Protein AF-0000000079705980 (afdb_homodimer)

Solvent-accessible surface area (backbone atoms only — not comparable to full-atom values): 16504 Å² total; per-residue (Å²): 93,70,65,6,55,58,36,10,70,71,24,76,47,88,86,64,57,34,10,10,30,30,26,38,75,85,68,45,79,50,19,56,12,32,24,38,58,38,62,64,39,55,78,87,79,50,47,78,38,90,63,40,96,85,68,43,65,85,50,18,24,76,62,56,53,37,50,12,60,54,37,9,64,51,59,28,72,57,47,78,52,76,52,15,35,36,25,26,45,50,56,62,42,18,72,46,37,43,52,42,43,53,52,40,40,37,33,39,33,15,55,42,67,75,56,74,68,59,75,76,43,72,45,48,41,43,12,50,52,51,37,54,53,42,62,35,46,75,43,69,52,74,76,90,59,96,72,85,88,85,63,70,82,73,106,95,70,63,6,54,58,36,10,70,71,26,78,47,87,86,64,58,35,9,9,29,29,25,39,75,87,69,45,78,50,20,55,12,32,24,38,58,37,64,64,39,56,77,87,80,50,48,79,38,90,63,38,95,86,68,44,65,85,48,18,24,76,62,55,51,38,51,12,58,56,37,9,63,50,57,28,72,58,46,77,53,74,54,15,32,36,25,26,46,49,55,62,43,18,73,46,36,43,53,42,42,52,53,39,40,38,33,38,33,16,55,42,66,77,57,72,69,55,80,76,40,73,44,46,38,42,14,51,51,50,37,54,55,42,62,36,46,76,44,69,51,75,73,91,59,95,71,86,88,84,64,71,81,72,105

Foldseek 3Di:
DVQQVVQQVPEPQPPGGKKKWKAAPVGHTFFIFIKDFDPPDDPVVAASACQDPVRDCSNHCVVTIDHGLVRRLVVGPDDQRAAMEMEMAADDWLVSLVVCLVSNHQEYEYAHDDDCPVVPDPGVVNSVVSCVVSNRHYDYDDDPDPDDDDDPVVD/DVQQVVQQVPEPQPPGGKKKWKAAPVGHTFFIFIKDFDPPDDPVVAASACQDPVRDCSNHCVVTIDHGLVRRLVVGPDDQRAAMEMEMAADDWLVSLVVCLVSNHQEYEYAHDDDCPPVPDPGVVNSVVSCVVSNRHYDYDDDPDPDDDDDPVVD

Structure (mmCIF, N/CA/C/O backbone):
data_AF-0000000079705980-model_v1
#
loop_
_entity.id
_entity.type
_entity.pdbx_description
1 polymer 'dCMP deaminase'
#
loop_
_atom_site.group_PDB
_atom_site.id
_atom_site.type_symbol
_atom_site.label_atom_id
_atom_site.label_alt_id
_atom_site.label_comp_id
_atom_site.label_asym_id
_atom_site.label_entity_id
_atom_site.label_seq_id
_atom_site.pdbx_PDB_ins_code
_atom_site.Cartn_x
_atom_site.Cartn_y
_atom_site.Cartn_z
_atom_site.occupancy
_atom_site.B_iso_or_equiv
_atom_site.auth_seq_id
_atom_site.auth_comp_id
_atom_site.auth_asym_id
_atom_site.auth_atom_id
_atom_site.pdbx_PDB_model_num
ATOM 1 N N . MET A 1 1 ? 7.117 17.75 10.508 1 92.81 1 MET A N 1
ATOM 2 C CA . MET A 1 1 ? 5.711 18.047 10.227 1 92.81 1 MET A CA 1
ATOM 3 C C . MET A 1 1 ? 5.586 19.219 9.258 1 92.81 1 MET A C 1
ATOM 5 O O . MET A 1 1 ? 4.746 19.188 8.352 1 92.81 1 MET A O 1
ATOM 9 N N . ALA A 1 2 ? 6.453 20.203 9.414 1 90.56 2 ALA A N 1
ATOM 10 C CA . ALA A 1 2 ? 6.395 21.344 8.484 1 90.56 2 ALA A CA 1
ATOM 11 C C . ALA A 1 2 ? 6.59 20.875 7.047 1 90.56 2 ALA A C 1
ATOM 13 O O . ALA A 1 2 ? 5.898 21.344 6.141 1 90.56 2 ALA A O 1
ATOM 14 N N . ILE A 1 3 ? 7.5 20.016 6.867 1 93.81 3 ILE A N 1
ATOM 15 C CA . ILE A 1 3 ? 7.766 19.484 5.535 1 93.81 3 ILE A CA 1
ATOM 16 C C . ILE A 1 3 ? 6.551 18.703 5.035 1 93.81 3 ILE A C 1
ATOM 18 O O . ILE A 1 3 ? 6.18 18.812 3.863 1 93.81 3 ILE A O 1
ATOM 22 N N . ALA A 1 4 ? 5.918 17.875 5.863 1 95.5 4 ALA A N 1
ATOM 23 C CA . ALA A 1 4 ? 4.699 17.172 5.488 1 95.5 4 ALA A CA 1
ATOM 24 C C . ALA A 1 4 ? 3.615 18.156 5.035 1 95.5 4 ALA A C 1
ATOM 26 O O . ALA A 1 4 ? 2.951 17.922 4.02 1 95.5 4 ALA A O 1
ATOM 27 N N . PHE A 1 5 ? 3.465 19.25 5.742 1 93.81 5 PHE A N 1
ATOM 28 C CA . PHE A 1 5 ? 2.477 20.25 5.375 1 93.81 5 PHE A CA 1
ATOM 29 C C . PHE A 1 5 ? 2.803 20.859 4.016 1 93.81 5 PHE A C 1
ATOM 31 O O . PHE A 1 5 ? 1.909 21.078 3.195 1 93.81 5 PHE A O 1
ATOM 38 N N . LEU A 1 6 ? 4.062 21.219 3.807 1 94.31 6 LEU A N 1
ATOM 39 C CA . LEU A 1 6 ? 4.473 21.766 2.521 1 94.31 6 LEU A CA 1
ATOM 40 C C . LEU A 1 6 ? 4.203 20.781 1.392 1 94.31 6 LEU A C 1
ATOM 42 O O . LEU A 1 6 ? 3.721 21.172 0.325 1 94.31 6 LEU A O 1
ATOM 46 N N . SER A 1 7 ? 4.5 19.5 1.607 1 95.88 7 SER A N 1
ATOM 47 C CA . SER A 1 7 ? 4.27 18.469 0.607 1 95.88 7 SER A CA 1
ATOM 48 C C . SER A 1 7 ? 2.789 18.375 0.251 1 95.88 7 SER A C 1
ATOM 50 O O . SER A 1 7 ? 2.438 18.188 -0.916 1 95.88 7 SER A O 1
ATOM 52 N N . ALA A 1 8 ? 1.912 18.484 1.225 1 96.5 8 ALA A N 1
ATOM 53 C CA . ALA A 1 8 ? 0.469 18.391 1.024 1 96.5 8 ALA A CA 1
ATOM 54 C C . ALA A 1 8 ? -0.01 19.391 -0.024 1 96.5 8 ALA A C 1
ATOM 56 O O . ALA A 1 8 ? -0.965 19.125 -0.757 1 96.5 8 ALA A O 1
ATOM 57 N N . LYS A 1 9 ? 0.665 20.484 -0.146 1 95.38 9 LYS A N 1
ATOM 58 C CA . LYS A 1 9 ? 0.248 21.562 -1.04 1 95.38 9 LYS A CA 1
ATOM 59 C C . LYS A 1 9 ? 0.437 21.156 -2.502 1 95.38 9 LYS A C 1
ATOM 61 O O . LYS A 1 9 ? -0.115 21.797 -3.398 1 95.38 9 LYS A O 1
ATOM 66 N N . ARG A 1 10 ? 1.135 20.125 -2.727 1 96 10 ARG A N 1
ATOM 67 C CA . ARG A 1 10 ? 1.375 19.688 -4.094 1 96 10 ARG A CA 1
ATOM 68 C C . ARG A 1 10 ? 0.243 18.781 -4.586 1 96 10 ARG A C 1
AT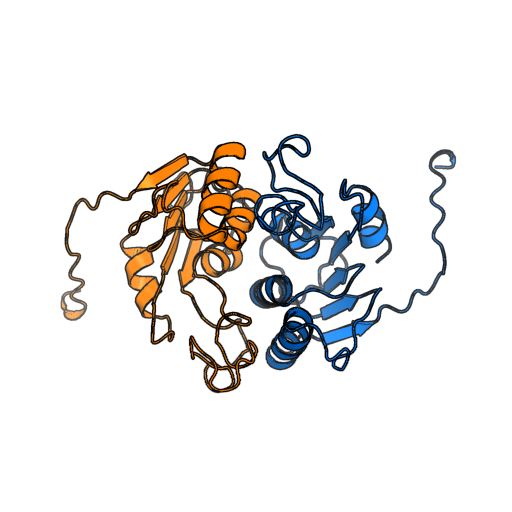OM 70 O O . ARG A 1 10 ? 0.15 18.5 -5.777 1 96 10 ARG A O 1
ATOM 77 N N . SER A 1 11 ? -0.571 18.297 -3.688 1 97.44 11 SER A N 1
ATOM 78 C CA . SE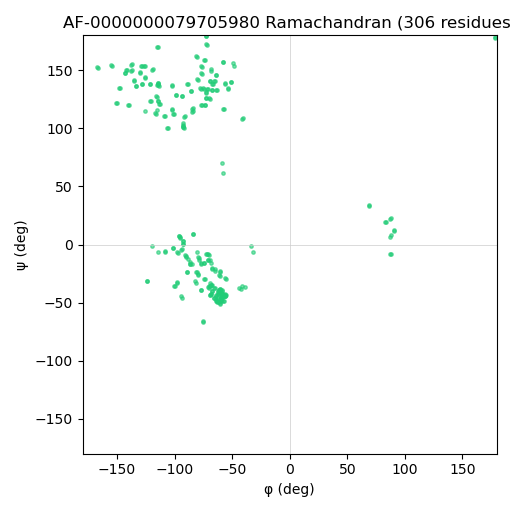R A 1 11 ? -1.674 17.438 -4.09 1 97.44 11 SER A CA 1
ATOM 79 C C . SER A 1 11 ? -2.697 18.188 -4.926 1 97.44 11 SER A C 1
ATOM 81 O O . SER A 1 11 ? -3.037 19.328 -4.617 1 97.44 11 SER A O 1
ATOM 83 N N . LYS A 1 12 ? -3.23 17.594 -5.922 1 96.62 12 LYS A N 1
ATOM 84 C CA . LYS A 1 12 ? -4.254 18.188 -6.773 1 96.62 12 LYS A CA 1
ATOM 85 C C . LYS A 1 12 ? -5.656 17.812 -6.301 1 96.62 12 LYS A C 1
ATOM 87 O O . LYS A 1 12 ? -6.652 18.234 -6.887 1 96.62 12 LYS A O 1
ATOM 92 N N . ASP A 1 13 ? -5.688 16.969 -5.293 1 96.94 13 ASP A N 1
ATOM 93 C CA . ASP A 1 13 ? -6.988 16.609 -4.734 1 96.94 13 ASP A CA 1
ATOM 94 C C . ASP A 1 13 ? -7.738 17.844 -4.254 1 96.94 13 ASP A C 1
ATOM 96 O O . ASP A 1 13 ? -7.293 18.531 -3.326 1 96.94 13 ASP A O 1
ATOM 100 N N . PRO A 1 14 ? -8.875 18.156 -4.844 1 95.81 14 PRO A N 1
ATOM 101 C CA . PRO A 1 14 ? -9.586 19.391 -4.477 1 95.81 14 PRO A CA 1
ATOM 102 C C . PRO A 1 14 ? -10.281 19.281 -3.121 1 95.81 14 PRO A C 1
ATOM 104 O O . PRO A 1 14 ? -10.711 20.297 -2.566 1 95.81 14 PRO A O 1
ATOM 107 N N . ASN A 1 15 ? -10.43 18.094 -2.639 1 93.25 15 ASN A N 1
ATOM 108 C CA . ASN A 1 15 ? -11.18 17.891 -1.406 1 93.25 15 ASN A CA 1
ATOM 109 C C . ASN A 1 15 ? -10.266 17.875 -0.185 1 93.25 15 ASN A C 1
ATOM 111 O O . ASN A 1 15 ? -10.602 18.438 0.857 1 93.25 15 ASN A O 1
ATOM 115 N N . ARG A 1 16 ? -9.195 17.141 -0.311 1 94.12 16 ARG A N 1
ATOM 116 C CA . ARG A 1 16 ? -8.289 17 0.827 1 94.12 16 ARG A CA 1
ATOM 117 C C . ARG A 1 16 ? -6.852 16.781 0.362 1 94.12 16 ARG A C 1
ATOM 119 O O . ARG A 1 16 ? -6.57 15.852 -0.388 1 94.12 16 ARG A O 1
ATOM 126 N N . GLN A 1 17 ? -6.031 17.688 0.815 1 97.19 17 GLN A N 1
ATOM 127 C CA . GLN A 1 17 ? -4.605 17.562 0.542 1 97.19 17 GLN A CA 1
ATOM 128 C C . GLN A 1 17 ? -3.854 17.047 1.768 1 97.19 17 GLN A C 1
ATOM 130 O O . GLN A 1 17 ? -3.873 17.672 2.824 1 97.19 17 GLN A O 1
ATOM 135 N N . VAL A 1 18 ? -3.279 15.891 1.63 1 97.62 18 VAL A N 1
ATOM 136 C CA . VAL A 1 18 ? -2.562 15.234 2.721 1 97.62 18 VAL A CA 1
ATOM 137 C C . VAL A 1 18 ? -1.079 15.133 2.375 1 97.62 18 VAL A C 1
ATOM 139 O O . VAL A 1 18 ? -0.721 14.844 1.231 1 97.62 18 VAL A O 1
ATOM 142 N N . GLY A 1 19 ? -0.211 15.383 3.348 1 97.88 19 GLY A N 1
ATOM 143 C CA . GLY A 1 19 ? 1.229 15.258 3.18 1 97.88 19 GLY A CA 1
ATOM 144 C C . GLY A 1 19 ? 1.875 14.359 4.215 1 97.88 19 GLY A C 1
ATOM 145 O O . GLY A 1 19 ? 1.32 14.148 5.297 1 97.88 19 GLY A O 1
ATOM 146 N N . ALA A 1 20 ? 3.016 13.773 3.818 1 98.12 20 ALA A N 1
ATOM 147 C CA . ALA A 1 20 ? 3.781 12.898 4.699 1 98.12 20 ALA A CA 1
ATOM 148 C C . ALA A 1 20 ? 5.281 13.109 4.516 1 98.12 20 ALA A C 1
ATOM 150 O O . ALA A 1 20 ? 5.73 13.484 3.43 1 98.12 20 ALA A O 1
ATOM 151 N N . CYS A 1 21 ? 6.035 12.891 5.574 1 96.69 21 CYS A N 1
ATOM 152 C CA . CYS A 1 21 ? 7.492 12.992 5.574 1 96.69 21 CYS A CA 1
ATOM 153 C C . CYS A 1 21 ? 8.109 11.875 6.406 1 96.69 21 CYS A C 1
ATOM 155 O O . CYS A 1 21 ? 7.781 11.719 7.582 1 96.69 21 CYS A O 1
ATOM 157 N N . LEU A 1 22 ? 8.898 11.086 5.797 1 95.88 22 LEU A N 1
ATOM 158 C CA . LEU A 1 22 ? 9.641 10.008 6.441 1 95.88 22 LEU A CA 1
ATOM 159 C C . LEU A 1 22 ? 11.039 10.469 6.844 1 95.88 22 LEU A C 1
ATOM 161 O O . LEU A 1 22 ? 11.773 11.023 6.023 1 95.88 22 LEU A O 1
ATOM 165 N N . VAL A 1 23 ? 11.375 10.242 8.125 1 94.19 23 VAL A N 1
ATOM 166 C CA . VAL A 1 23 ? 12.633 10.75 8.656 1 94.19 23 VAL A CA 1
ATOM 167 C C . VAL A 1 23 ? 13.406 9.609 9.328 1 94.19 23 VAL A C 1
ATOM 169 O O . VAL A 1 23 ? 12.82 8.797 10.039 1 94.19 23 VAL A O 1
ATOM 172 N N . SER A 1 24 ? 14.688 9.578 9.102 1 91.81 24 SER A N 1
ATOM 173 C CA . SER A 1 24 ? 15.523 8.562 9.734 1 91.81 24 SER A CA 1
ATOM 174 C C . SER A 1 24 ? 15.703 8.844 11.219 1 91.81 24 SER A C 1
ATOM 176 O O . SER A 1 24 ? 15.32 9.914 11.711 1 91.81 24 SER A O 1
ATOM 178 N N . GLN A 1 25 ? 16.328 7.844 11.844 1 88.19 25 GLN A N 1
ATOM 179 C CA . GLN A 1 25 ? 16.594 7.984 13.273 1 88.19 25 GLN A CA 1
ATOM 180 C C . GLN A 1 25 ? 17.5 9.18 13.547 1 88.19 25 GLN A C 1
ATOM 182 O O . GLN A 1 25 ? 17.406 9.812 14.602 1 88.19 25 GLN A O 1
ATOM 187 N N . ASN A 1 26 ? 18.297 9.531 12.57 1 87.06 26 ASN A N 1
ATOM 188 C CA . ASN A 1 26 ? 19.25 10.625 12.742 1 87.06 26 ASN A CA 1
ATOM 189 C C . ASN A 1 26 ? 18.703 11.938 12.219 1 87.06 26 ASN A C 1
ATOM 191 O O . ASN A 1 26 ? 19.438 12.914 12.055 1 87.06 26 ASN A O 1
ATOM 195 N N . GLY A 1 27 ? 17.484 11.93 11.82 1 88.12 27 GLY A N 1
ATOM 196 C CA . GLY A 1 27 ? 16.828 13.18 11.453 1 88.12 27 GLY A CA 1
ATOM 197 C C . GLY A 1 27 ? 16.984 13.523 9.984 1 88.12 27 GLY A C 1
ATOM 198 O O . GLY A 1 27 ? 16.781 14.672 9.586 1 88.12 27 GLY A O 1
ATOM 199 N N . ILE A 1 28 ? 17.438 12.586 9.219 1 89.75 28 ILE A N 1
ATOM 200 C CA . ILE A 1 28 ? 17.578 12.797 7.785 1 89.75 28 ILE A CA 1
ATOM 201 C C . ILE A 1 28 ? 16.25 12.492 7.086 1 89.75 28 ILE A C 1
ATOM 203 O O . ILE A 1 28 ? 15.625 11.469 7.348 1 89.75 28 ILE A O 1
ATOM 207 N N . ILE A 1 29 ? 15.859 13.422 6.211 1 92.44 29 ILE A N 1
ATOM 208 C CA . ILE A 1 29 ? 14.648 13.18 5.43 1 92.44 29 ILE A CA 1
ATOM 209 C C . ILE A 1 29 ? 14.906 12.07 4.418 1 92.44 29 ILE A C 1
ATOM 211 O O . ILE A 1 29 ? 15.82 12.164 3.598 1 92.44 29 ILE A O 1
ATOM 215 N N . LEU A 1 30 ? 14.094 11.062 4.434 1 91.81 30 LEU A N 1
ATOM 216 C CA . LEU A 1 30 ? 14.258 9.914 3.547 1 91.81 30 LEU A CA 1
ATOM 217 C C . LEU A 1 30 ? 13.312 10.008 2.357 1 91.81 30 LEU A C 1
ATOM 219 O O . LEU A 1 30 ? 13.641 9.57 1.254 1 91.81 30 LEU A O 1
ATOM 223 N N . GLY A 1 31 ? 12.141 10.523 2.615 1 93.75 31 GLY A N 1
ATOM 224 C CA . GLY A 1 31 ? 11.117 10.625 1.584 1 93.75 31 GLY A CA 1
ATOM 225 C C . GLY A 1 31 ? 9.961 11.523 1.976 1 93.75 31 GLY A C 1
ATOM 226 O O . GLY A 1 31 ? 9.672 11.688 3.162 1 93.75 31 GLY A O 1
ATOM 227 N N . ILE A 1 32 ? 9.359 12.094 0.961 1 96.19 32 ILE A N 1
ATOM 228 C CA . ILE A 1 32 ? 8.172 12.922 1.146 1 96.19 32 ILE A CA 1
ATOM 229 C C . ILE A 1 32 ? 7.066 12.453 0.21 1 96.19 32 ILE A C 1
ATOM 231 O O . ILE A 1 32 ? 7.336 11.844 -0.827 1 96.19 32 ILE A O 1
ATOM 235 N N . GLY A 1 33 ? 5.855 12.711 0.638 1 97.62 33 GLY A N 1
ATOM 236 C CA . GLY A 1 33 ? 4.734 12.297 -0.192 1 97.62 33 GLY A CA 1
ATOM 237 C C . GLY A 1 33 ? 3.482 13.125 0.037 1 97.62 33 GLY A C 1
ATOM 238 O O . GLY A 1 33 ? 3.338 13.766 1.08 1 97.62 33 GLY A O 1
ATOM 239 N N . TYR A 1 34 ? 2.717 13.164 -0.963 1 98.44 34 TYR A N 1
ATOM 240 C CA . TYR A 1 34 ? 1.373 13.727 -0.929 1 98.44 34 TYR A CA 1
ATOM 241 C C . TYR A 1 34 ? 0.39 12.836 -1.685 1 98.44 34 TYR A C 1
ATOM 243 O O . TYR A 1 34 ? 0.795 12.008 -2.498 1 98.44 34 TYR A O 1
ATOM 251 N N . ASN A 1 35 ? -0.889 12.922 -1.322 1 98.56 35 ASN A N 1
ATOM 252 C CA . ASN A 1 35 ? -1.872 12.094 -2.012 1 98.56 35 ASN A CA 1
ATOM 253 C C . ASN A 1 35 ? -2.076 12.547 -3.453 1 98.56 35 ASN A C 1
ATOM 255 O O . ASN A 1 35 ? -2.068 13.75 -3.736 1 98.56 35 ASN A O 1
ATOM 259 N N . GLY A 1 36 ? -2.229 11.664 -4.355 1 98.19 36 GLY A N 1
ATOM 260 C CA . GLY A 1 36 ? -2.424 11.883 -5.781 1 98.19 36 GLY A CA 1
ATOM 261 C C . GLY A 1 36 ? -2.523 10.586 -6.57 1 98.19 36 GLY A C 1
ATOM 262 O O . GLY A 1 36 ? -2.502 9.5 -5.992 1 98.19 36 GLY A O 1
ATOM 263 N N . PHE A 1 37 ? -2.746 10.727 -7.812 1 98.5 37 PHE A N 1
ATOM 264 C CA . PHE A 1 37 ? -2.799 9.531 -8.648 1 98.5 37 PHE A CA 1
ATOM 265 C C . PHE A 1 37 ? -1.399 8.992 -8.914 1 98.5 37 PHE A C 1
ATOM 267 O O . PHE A 1 37 ? -0.421 9.742 -8.867 1 98.5 37 PHE A O 1
ATOM 274 N N . PRO A 1 38 ? -1.307 7.648 -9.164 1 97.75 38 PRO A N 1
ATOM 275 C CA . PRO A 1 38 ? 0.009 7.043 -9.375 1 97.75 38 PRO A CA 1
ATOM 276 C C . PRO A 1 38 ? 0.772 7.68 -10.539 1 97.75 38 PRO A C 1
ATOM 278 O O . PRO A 1 38 ? 0.164 8.281 -11.422 1 97.75 38 PRO A O 1
ATOM 281 N N . ARG A 1 39 ? 2.086 7.52 -10.477 1 95.5 39 ARG A N 1
ATOM 282 C CA . ARG A 1 39 ? 2.939 8.031 -11.547 1 95.5 39 ARG A CA 1
ATOM 283 C C . ARG A 1 39 ? 2.484 7.508 -12.906 1 95.5 39 ARG A C 1
ATOM 285 O O . ARG A 1 39 ? 2.148 6.328 -13.039 1 95.5 39 ARG A O 1
ATOM 292 N N . GLY A 1 40 ? 2.404 8.422 -13.906 1 96.25 40 GLY A N 1
ATOM 293 C CA . GLY A 1 40 ? 2.016 8.016 -15.242 1 96.25 40 GLY A CA 1
ATOM 294 C C . GLY A 1 40 ? 0.514 8.023 -15.461 1 96.25 40 GLY A C 1
ATOM 295 O O . GLY A 1 40 ? 0.042 7.848 -16.578 1 96.25 40 GLY A O 1
ATOM 296 N N . CYS A 1 41 ? -0.241 8.219 -14.391 1 97.62 41 CYS A N 1
ATOM 297 C CA . CYS A 1 41 ? -1.691 8.352 -14.477 1 97.62 41 CYS A CA 1
ATOM 298 C C . CYS A 1 41 ? -2.117 9.812 -14.414 1 97.62 41 CYS A C 1
ATOM 300 O O . CYS A 1 41 ? -2.051 10.43 -13.352 1 97.62 41 CYS A O 1
ATOM 302 N N . SER A 1 42 ? -2.588 10.227 -15.461 1 95.81 42 SER A N 1
ATOM 303 C CA . SER A 1 42 ? -2.855 11.656 -15.609 1 95.81 42 SER A CA 1
ATOM 304 C C . SER A 1 42 ? -3.98 12.109 -14.68 1 95.81 42 SER A C 1
ATOM 306 O O . SER A 1 42 ? -5.031 11.469 -14.617 1 95.81 42 SER A O 1
ATOM 308 N N . ASP A 1 43 ? -3.787 13.227 -14.094 1 94.5 43 ASP A N 1
ATOM 309 C CA . ASP A 1 43 ? -4.766 13.82 -13.195 1 94.5 43 ASP A CA 1
ATOM 310 C C . ASP A 1 43 ? -6.047 14.195 -13.938 1 94.5 43 ASP A C 1
ATOM 312 O O . ASP A 1 43 ? -7.113 14.297 -13.328 1 94.5 43 ASP A O 1
ATOM 316 N N . ASP A 1 44 ? -5.93 14.352 -15.25 1 94.94 44 ASP A N 1
ATOM 317 C CA . ASP A 1 44 ? -7.07 14.805 -16.031 1 94.94 44 ASP A CA 1
ATOM 318 C C . ASP A 1 44 ? -7.883 13.625 -16.547 1 94.94 44 ASP A C 1
ATOM 320 O O . ASP A 1 44 ? -9 13.797 -17.047 1 94.94 44 ASP A O 1
ATOM 324 N N . GLN A 1 45 ? -7.391 12.453 -16.406 1 96.56 45 GLN A N 1
ATOM 325 C CA . GLN A 1 45 ? -8.039 11.289 -17.016 1 96.56 45 GLN A CA 1
ATOM 326 C C . GLN A 1 45 ? -8.695 10.414 -15.945 1 96.56 45 GLN A C 1
ATOM 328 O O . GLN A 1 45 ? -9.352 9.422 -16.266 1 96.56 45 GLN A O 1
ATOM 333 N N . LEU A 1 46 ? -8.5 10.719 -14.711 1 97.44 46 LEU A N 1
ATOM 334 C CA . LEU A 1 46 ? -9.117 10 -13.602 1 97.44 46 LEU A CA 1
ATOM 335 C C . LEU A 1 46 ? -10 10.938 -12.781 1 97.44 46 LEU A C 1
ATOM 337 O O . LEU A 1 46 ? -9.75 12.141 -12.711 1 97.44 46 LEU A O 1
ATOM 341 N N . PRO A 1 47 ? -10.992 10.422 -12.18 1 96.94 47 PRO A N 1
ATOM 342 C CA . PRO A 1 47 ? -11.953 11.266 -11.461 1 96.94 47 PRO A CA 1
ATOM 343 C C . PRO A 1 47 ? -11.453 11.672 -10.078 1 96.94 47 PRO A C 1
ATOM 345 O O . PRO A 1 47 ? -10.906 10.836 -9.344 1 96.94 47 PRO A O 1
ATOM 348 N N . TRP A 1 48 ? -11.688 12.852 -9.617 1 96.5 48 TRP A N 1
ATOM 349 C CA . TRP A 1 48 ? -11.383 13.352 -8.273 1 96.5 48 TRP A CA 1
ATOM 350 C C . TRP A 1 48 ? -12.633 13.367 -7.406 1 96.5 48 TRP A C 1
ATOM 352 O O . TRP A 1 48 ? -12.562 13.664 -6.211 1 96.5 48 TRP A O 1
ATOM 362 N N . ALA A 1 49 ? -13.789 13 -8.008 1 95.69 49 ALA A N 1
ATOM 363 C CA . ALA A 1 49 ? -15.07 13.086 -7.312 1 95.69 49 ALA A CA 1
ATOM 364 C C . ALA A 1 49 ? -15.102 12.148 -6.109 1 95.69 49 ALA A C 1
ATOM 366 O O . ALA A 1 49 ? -14.602 11.023 -6.176 1 95.69 49 ALA A O 1
ATOM 367 N N . LYS A 1 50 ? -15.766 12.492 -5.02 1 94.75 50 LYS A N 1
ATOM 368 C CA . LYS A 1 50 ? -15.953 11.664 -3.834 1 94.75 50 LYS A CA 1
ATOM 369 C C . LYS A 1 50 ? -17.203 10.812 -3.953 1 94.75 50 LYS A C 1
ATOM 371 O O . LYS A 1 50 ? -17.359 9.812 -3.244 1 94.75 50 LYS A O 1
ATOM 376 N N . MET A 1 51 ? -18.078 11.289 -4.773 1 94.75 51 MET A N 1
ATOM 377 C CA . MET A 1 51 ? -19.359 10.594 -4.961 1 94.75 51 MET A CA 1
ATOM 378 C C . MET A 1 51 ? -19.656 10.391 -6.441 1 94.75 51 MET A C 1
ATOM 380 O O . MET A 1 51 ? -19.281 11.227 -7.273 1 94.75 51 MET A O 1
ATOM 384 N N . SER A 1 52 ? -20.312 9.32 -6.715 1 94.62 52 SER A N 1
ATOM 385 C CA . SER A 1 52 ? -20.75 9.008 -8.078 1 94.62 52 SER A CA 1
ATOM 386 C C . SER A 1 52 ? -22.234 9.297 -8.266 1 94.62 52 SER A C 1
ATOM 388 O O . SER A 1 52 ? -23.047 8.945 -7.422 1 94.62 52 SER A O 1
ATOM 390 N N . LYS A 1 53 ? -22.531 9.891 -9.414 1 93.44 53 LYS A N 1
ATOM 391 C CA . LYS A 1 53 ? -23.938 10.156 -9.727 1 93.44 53 LYS A CA 1
ATOM 392 C C . LYS A 1 53 ? -24.703 8.859 -9.992 1 93.44 53 LYS A C 1
ATOM 394 O O . LYS A 1 53 ? -25.859 8.734 -9.617 1 93.44 53 LYS A O 1
ATOM 399 N N . SER A 1 54 ? -24.062 7.855 -10.555 1 94.38 54 SER A N 1
ATOM 400 C CA . SER A 1 54 ? -24.688 6.59 -10.922 1 94.38 54 SER A CA 1
ATOM 401 C C . SER A 1 54 ? -24.453 5.527 -9.852 1 94.38 54 SER A C 1
ATOM 403 O O . SER A 1 54 ? -24.969 4.414 -9.961 1 94.38 54 SER A O 1
ATOM 405 N N . GLY A 1 55 ? -23.656 5.844 -8.883 1 93.38 55 GLY A N 1
ATOM 406 C CA . GLY A 1 55 ? -23.359 4.879 -7.84 1 93.38 55 GLY A CA 1
ATOM 407 C C . GLY A 1 55 ? -22.188 3.975 -8.188 1 93.38 55 GLY A C 1
ATOM 408 O O . GLY A 1 55 ? -21.906 3.018 -7.461 1 93.38 55 GLY A O 1
ATOM 409 N N . ASP A 1 56 ? -21.516 4.258 -9.289 1 93.94 56 ASP A N 1
ATOM 410 C CA . ASP A 1 56 ? -20.359 3.477 -9.719 1 93.94 56 ASP A CA 1
ATOM 411 C C . ASP A 1 56 ? -19.094 3.957 -9.031 1 93.94 56 ASP A C 1
ATOM 413 O O . ASP A 1 56 ? -18.625 5.07 -9.281 1 93.94 56 ASP A O 1
ATOM 417 N N . PRO A 1 57 ? -18.516 3.076 -8.258 1 94.75 57 PRO A N 1
ATOM 418 C CA . PRO A 1 57 ? -17.297 3.494 -7.543 1 94.75 57 PRO A CA 1
ATOM 419 C C . PRO A 1 57 ? -16.172 3.9 -8.484 1 94.75 57 PRO A C 1
ATOM 421 O O . PRO A 1 57 ? -15.297 4.68 -8.109 1 94.75 57 PRO A O 1
ATOM 424 N N . LEU A 1 58 ? -16.234 3.416 -9.703 1 95.44 58 LEU A N 1
ATOM 425 C CA . LEU A 1 58 ? -15.172 3.715 -10.664 1 95.44 58 LEU A CA 1
ATOM 426 C C . LEU A 1 58 ? -15.227 5.176 -11.094 1 95.44 58 LEU A C 1
ATOM 428 O O . LEU A 1 58 ? -14.281 5.684 -11.711 1 95.44 58 LEU A O 1
ATOM 432 N N . GLU A 1 59 ? -16.297 5.836 -10.672 1 96.56 59 GLU A N 1
ATOM 433 C CA . GLU A 1 59 ? -16.469 7.25 -11.008 1 96.56 59 GLU A CA 1
ATOM 434 C C . GLU A 1 59 ? -15.977 8.141 -9.867 1 96.56 59 GLU A C 1
ATOM 436 O O . GLU A 1 59 ? -16.156 9.359 -9.914 1 96.56 59 GLU A O 1
ATOM 441 N N . THR A 1 60 ? -15.375 7.598 -8.891 1 97.5 60 THR A N 1
ATOM 442 C CA . THR A 1 60 ? -14.828 8.336 -7.758 1 97.5 60 THR A CA 1
ATOM 443 C C . THR A 1 60 ? -13.305 8.211 -7.715 1 97.5 60 THR A C 1
ATOM 445 O O . THR A 1 60 ? -12.727 7.387 -8.43 1 97.5 60 THR A O 1
ATOM 448 N N . LYS A 1 61 ? -12.625 8.969 -6.879 1 97.62 61 LYS A N 1
ATOM 449 C CA . LYS A 1 61 ? -11.164 8.969 -6.789 1 97.62 61 LYS A CA 1
ATOM 450 C C . LYS A 1 61 ? -10.664 7.738 -6.035 1 97.62 61 LYS A C 1
ATOM 452 O O . LYS A 1 61 ? -9.5 7.363 -6.16 1 97.62 61 LYS A O 1
ATOM 457 N N . TYR A 1 62 ? -11.469 7.008 -5.281 1 96.75 62 TYR A N 1
ATOM 458 C CA . TYR A 1 62 ? -11.062 6.09 -4.223 1 96.75 62 TYR A CA 1
ATOM 459 C C . TYR A 1 62 ? -10.375 4.859 -4.801 1 96.75 62 TYR A C 1
ATOM 461 O O . TYR A 1 62 ? -9.367 4.395 -4.262 1 96.75 62 TYR A O 1
ATOM 469 N N . PRO A 1 63 ? -10.82 4.402 -5.949 1 97.44 63 PRO A N 1
ATOM 470 C CA . PRO A 1 63 ? -10.109 3.24 -6.484 1 97.44 63 PRO A CA 1
ATOM 471 C C . PRO A 1 63 ? -8.719 3.592 -7.008 1 97.44 63 PRO A C 1
ATOM 473 O O . PRO A 1 63 ? -7.906 2.697 -7.262 1 97.44 63 PRO A O 1
ATOM 476 N N . TYR A 1 64 ? -8.383 4.898 -7.078 1 98.38 64 TYR A N 1
ATOM 477 C CA . TYR A 1 64 ? -7.234 5.262 -7.898 1 98.38 64 TYR A CA 1
ATOM 478 C C . TYR A 1 64 ? -6.199 6.023 -7.078 1 98.38 64 TYR A C 1
ATOM 480 O O . TYR A 1 64 ? -5 5.941 -7.352 1 98.38 64 TYR A O 1
ATOM 488 N N . VAL A 1 65 ? -6.605 6.77 -6.105 1 98.5 65 VAL A N 1
ATOM 489 C CA . VAL A 1 65 ? -5.73 7.727 -5.438 1 98.5 65 VAL A CA 1
ATOM 490 C C . VAL A 1 65 ? -4.766 6.988 -4.516 1 98.5 65 VAL A C 1
ATOM 492 O O . VAL A 1 65 ? -5.156 6.047 -3.822 1 98.5 65 VAL A O 1
ATOM 495 N N . CYS A 1 66 ? -3.531 7.355 -4.578 1 98.44 66 CYS A N 1
ATOM 496 C CA . CYS A 1 66 ? -2.531 6.941 -3.604 1 98.44 66 CYS A CA 1
ATOM 497 C C . CYS A 1 66 ? -2.473 7.914 -2.432 1 98.44 66 CYS A C 1
ATOM 499 O O . CYS A 1 66 ? -2.5 9.133 -2.627 1 98.44 66 CYS A O 1
ATOM 501 N N . HIS A 1 67 ? -2.363 7.387 -1.244 1 98.5 67 HIS A N 1
ATOM 502 C CA . HIS A 1 67 ? -2.238 8.25 -0.072 1 98.5 67 HIS A CA 1
ATOM 503 C C . HIS A 1 67 ? -0.803 8.734 0.105 1 98.5 67 HIS A C 1
ATOM 505 O O . HIS A 1 67 ? 0.123 8.172 -0.487 1 98.5 67 HIS A O 1
ATOM 511 N N . ALA A 1 68 ? -0.661 9.781 0.892 1 98.62 68 ALA A N 1
ATOM 512 C CA . ALA A 1 68 ? 0.619 10.461 1.08 1 98.62 68 ALA A CA 1
ATOM 513 C C . ALA A 1 68 ? 1.653 9.523 1.69 1 98.62 68 ALA A C 1
ATOM 515 O O . ALA A 1 68 ? 2.834 9.578 1.341 1 98.62 68 ALA A O 1
ATOM 516 N N . GLU A 1 69 ? 1.196 8.664 2.666 1 97.62 69 GLU A N 1
ATOM 517 C CA . GLU A 1 69 ? 2.09 7.738 3.355 1 97.62 69 GLU A CA 1
ATOM 518 C C . GLU A 1 69 ? 2.752 6.777 2.375 1 97.62 69 GLU A C 1
ATOM 520 O O . GLU A 1 69 ? 3.961 6.547 2.443 1 97.62 69 GLU A O 1
ATOM 525 N N . VAL A 1 70 ? 1.905 6.234 1.457 1 97.25 70 VAL A N 1
ATOM 526 C CA . VAL A 1 70 ? 2.408 5.301 0.454 1 97.25 70 VAL A CA 1
ATOM 527 C C . VAL A 1 70 ? 3.477 5.984 -0.398 1 97.25 70 VAL A C 1
ATOM 529 O O . VAL A 1 70 ? 4.574 5.449 -0.576 1 97.25 70 VAL A O 1
ATOM 532 N N . ASN A 1 71 ? 3.223 7.184 -0.843 1 96.88 71 ASN A N 1
ATOM 533 C CA . ASN A 1 71 ? 4.148 7.914 -1.703 1 96.88 71 ASN A CA 1
ATOM 534 C C . ASN A 1 71 ? 5.43 8.289 -0.959 1 96.88 71 ASN A C 1
ATOM 536 O O . ASN A 1 71 ? 6.52 8.25 -1.532 1 96.88 71 ASN A O 1
ATOM 540 N N . ALA A 1 72 ? 5.336 8.695 0.305 1 96.12 72 ALA A N 1
ATOM 541 C CA . ALA A 1 72 ? 6.527 9.039 1.082 1 96.12 72 ALA A CA 1
ATOM 542 C C . ALA A 1 72 ? 7.441 7.828 1.247 1 96.12 72 ALA A C 1
ATOM 544 O O . ALA A 1 72 ? 8.664 7.941 1.124 1 96.12 72 ALA A O 1
ATOM 545 N N . ILE A 1 73 ? 6.84 6.656 1.484 1 93.75 73 ILE A N 1
ATOM 546 C CA . ILE A 1 73 ? 7.59 5.441 1.784 1 93.75 73 ILE A CA 1
ATOM 547 C C . ILE A 1 73 ? 8.188 4.875 0.5 1 93.75 73 ILE A C 1
ATOM 549 O O . ILE A 1 73 ? 9.344 4.449 0.482 1 93.75 73 ILE A O 1
ATOM 553 N N . LEU A 1 74 ? 7.453 4.926 -0.604 1 91.56 74 LEU A N 1
ATOM 554 C CA . LEU A 1 74 ? 7.902 4.285 -1.834 1 91.56 74 LEU A CA 1
ATOM 555 C C . LEU A 1 74 ? 8.797 5.227 -2.641 1 91.56 74 LEU A C 1
ATOM 557 O O . LEU A 1 74 ? 9.516 4.785 -3.537 1 91.56 74 LEU A O 1
ATOM 561 N N . ASN A 1 75 ? 8.773 6.535 -2.35 1 85.38 75 ASN A N 1
ATOM 562 C CA . ASN A 1 75 ? 9.664 7.48 -3.012 1 85.38 75 ASN A CA 1
ATOM 563 C C . ASN A 1 75 ? 11.031 7.531 -2.342 1 85.38 75 ASN A C 1
ATOM 565 O O . ASN A 1 75 ? 11.875 8.352 -2.697 1 85.38 75 ASN A O 1
ATOM 569 N N . THR A 1 76 ? 11.273 6.656 -1.453 1 82.62 76 THR A N 1
AT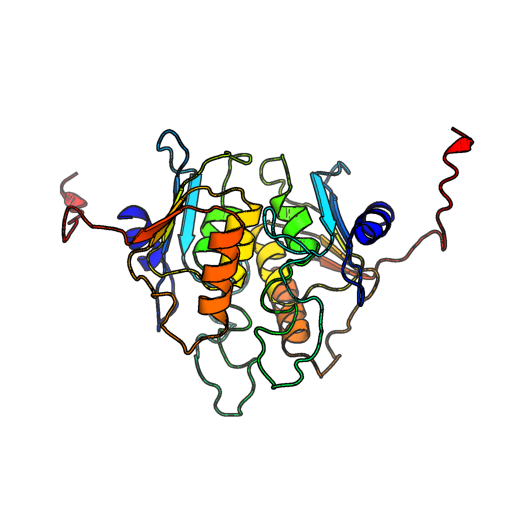OM 570 C CA . THR A 1 76 ? 12.531 6.688 -0.71 1 82.62 76 THR A CA 1
ATOM 571 C C . THR A 1 76 ? 13.672 6.133 -1.559 1 82.62 76 THR A C 1
ATOM 573 O O . THR A 1 76 ? 13.484 5.184 -2.32 1 82.62 76 THR A O 1
ATOM 576 N N . ASN A 1 77 ? 14.781 6.867 -1.526 1 65.69 77 ASN A N 1
ATOM 577 C CA . ASN A 1 77 ? 15.969 6.457 -2.258 1 65.69 77 ASN A CA 1
ATOM 578 C C . ASN A 1 77 ? 16.906 5.629 -1.384 1 65.69 77 ASN A C 1
ATOM 580 O O . ASN A 1 77 ? 18.031 5.316 -1.791 1 65.69 77 ASN A O 1
ATOM 584 N N . HIS A 1 78 ? 16.516 5.434 -0.218 1 62.09 78 HIS A N 1
ATOM 585 C CA . HIS A 1 78 ? 17.438 4.746 0.69 1 62.09 78 HIS A CA 1
ATOM 586 C C . HIS A 1 78 ? 16.875 3.387 1.104 1 62.09 78 HIS A C 1
ATOM 588 O O . HIS A 1 78 ? 15.656 3.197 1.145 1 62.09 78 HIS A O 1
ATOM 594 N N . ALA A 1 79 ? 17.828 2.469 1.09 1 57.91 79 ALA A N 1
ATOM 595 C CA . ALA A 1 79 ? 17.453 1.187 1.676 1 57.91 79 ALA A CA 1
ATOM 596 C C . ALA A 1 79 ? 16.812 1.378 3.049 1 57.91 79 ALA A C 1
ATOM 598 O O . ALA A 1 79 ? 17.016 2.404 3.699 1 57.91 79 ALA A O 1
ATOM 599 N N . SER A 1 80 ? 15.992 0.371 3.447 1 57.97 80 SER A N 1
ATOM 600 C CA . SER A 1 80 ? 15.211 0.324 4.68 1 57.97 80 SER A CA 1
ATOM 601 C C . SER A 1 80 ? 16.016 0.847 5.863 1 57.97 80 SER A C 1
ATOM 603 O O . SER A 1 80 ? 17.188 0.514 6.016 1 57.97 80 SER A O 1
ATOM 605 N N . ALA A 1 81 ? 15.664 2.045 6.344 1 60.19 81 ALA A N 1
ATOM 606 C CA . ALA A 1 81 ? 16.25 2.459 7.613 1 60.19 81 ALA A CA 1
ATOM 607 C C . ALA A 1 81 ? 15.344 2.076 8.781 1 60.19 81 ALA A C 1
ATOM 609 O O . ALA A 1 81 ? 14.195 2.514 8.859 1 60.19 81 ALA A O 1
ATOM 610 N N . ALA A 1 82 ? 15.75 1 9.406 1 66.62 82 ALA A N 1
ATOM 611 C CA . ALA A 1 82 ? 15.031 0.641 10.625 1 66.62 82 ALA A CA 1
ATOM 612 C C . ALA A 1 82 ? 14.93 1.83 11.578 1 66.62 82 ALA A C 1
ATOM 614 O O . ALA A 1 82 ? 15.836 2.666 11.633 1 66.62 82 ALA A O 1
ATOM 615 N N . GLY A 1 83 ? 13.781 1.955 12.188 1 81.69 83 GLY A N 1
ATOM 616 C CA . GLY A 1 83 ? 13.602 2.928 13.25 1 81.69 83 GLY A CA 1
ATOM 617 C C . GLY A 1 83 ? 13.195 4.301 12.742 1 81.69 83 GLY A C 1
ATOM 618 O O . GLY A 1 83 ? 13.445 5.312 13.398 1 81.69 83 GLY A O 1
ATOM 619 N N . GLN A 1 84 ? 12.664 4.348 11.602 1 92.06 84 GLN A N 1
ATOM 620 C CA . GLN A 1 84 ? 12.266 5.609 10.992 1 92.06 84 GLN A CA 1
ATOM 621 C C . GLN A 1 84 ? 11.008 6.164 11.656 1 92.06 84 GLN A C 1
ATOM 623 O O . GLN A 1 84 ? 10.281 5.434 12.336 1 92.06 84 GLN A O 1
ATOM 628 N N . ARG A 1 85 ? 10.875 7.473 11.461 1 95.88 85 ARG A N 1
ATOM 629 C CA . ARG A 1 85 ? 9.68 8.172 11.922 1 95.88 85 ARG A CA 1
ATOM 630 C C . ARG A 1 85 ? 8.891 8.734 10.742 1 95.88 85 ARG A C 1
ATOM 632 O O . ARG A 1 85 ? 9.469 9.281 9.805 1 95.88 85 ARG A O 1
ATOM 639 N N . LEU A 1 86 ? 7.586 8.555 10.859 1 97.31 86 LEU A N 1
ATOM 640 C CA . LEU A 1 86 ? 6.711 9.094 9.82 1 97.31 86 LEU A CA 1
ATOM 641 C C . LEU A 1 86 ? 5.852 10.227 10.367 1 97.31 86 LEU A C 1
ATOM 643 O O . LEU A 1 86 ? 5.148 10.055 11.359 1 97.31 86 LEU A O 1
ATOM 647 N N . TYR A 1 87 ? 6.004 11.383 9.75 1 97.06 87 TYR A N 1
ATOM 648 C CA . TYR A 1 87 ? 5.129 12.516 10.023 1 97.06 87 TYR A CA 1
ATOM 649 C C . TYR A 1 87 ? 4.039 12.633 8.961 1 97.06 87 TYR A C 1
ATOM 651 O O . TYR A 1 87 ? 4.328 12.609 7.762 1 97.06 87 TYR A O 1
ATOM 659 N N . VAL A 1 88 ? 2.785 12.734 9.352 1 97.81 88 VAL A N 1
ATOM 660 C CA . VAL A 1 88 ? 1.688 12.82 8.398 1 97.81 88 VAL A CA 1
ATOM 661 C C . VAL A 1 88 ? 0.687 13.875 8.859 1 97.81 88 VAL A C 1
ATOM 663 O O . VAL A 1 88 ? 0.488 14.07 10.055 1 97.81 88 VAL A O 1
ATOM 666 N N . THR A 1 89 ? 0.045 14.5 7.918 1 96.75 89 THR A N 1
ATOM 667 C CA . THR A 1 89 ? -0.879 15.57 8.273 1 96.75 89 THR A CA 1
ATOM 668 C C . THR A 1 89 ? -2.223 15 8.719 1 96.75 89 THR A C 1
ATOM 670 O O . THR A 1 89 ? -2.986 15.664 9.422 1 96.75 89 THR A O 1
ATOM 673 N N . MET A 1 90 ? -2.582 13.797 8.32 1 95.19 90 MET A N 1
ATOM 674 C CA . MET A 1 90 ? -3.814 13.125 8.711 1 95.19 90 MET A CA 1
ATOM 675 C C . MET A 1 90 ? -3.545 11.664 9.078 1 95.19 90 MET A C 1
ATOM 677 O O . MET A 1 90 ? -2.773 10.984 8.398 1 95.19 90 MET A O 1
ATOM 681 N N . PHE A 1 91 ? -4.223 11.203 10.102 1 95.75 91 PHE A N 1
ATOM 682 C CA . PHE A 1 91 ? -4.016 9.844 10.594 1 95.75 91 PHE A CA 1
ATOM 683 C C . PHE A 1 91 ? -4.227 8.828 9.477 1 95.75 91 PHE A C 1
ATOM 685 O O . PHE A 1 91 ? -5.191 8.922 8.719 1 95.75 91 PHE A O 1
ATOM 692 N N . PRO A 1 92 ? -3.41 7.816 9.375 1 97.25 92 PRO A N 1
ATOM 693 C CA . PRO A 1 92 ? -3.453 6.879 8.25 1 97.25 92 PRO A CA 1
ATOM 694 C C . PRO A 1 92 ? -4.613 5.891 8.352 1 97.25 92 PRO A C 1
ATOM 696 O O . PRO A 1 92 ? -4.992 5.492 9.461 1 97.25 92 PRO A O 1
ATOM 699 N N . CYS A 1 93 ? -5.172 5.488 7.191 1 96.75 93 CYS A N 1
ATOM 700 C CA . CYS A 1 93 ? -6.125 4.387 7.133 1 96.75 93 CYS A CA 1
ATOM 701 C C . CYS A 1 93 ? -5.43 3.047 7.332 1 96.75 93 CYS A C 1
ATOM 703 O O . CYS A 1 93 ? -4.211 2.998 7.508 1 96.75 93 CYS A O 1
ATOM 705 N N . ASN A 1 94 ? -6.195 1.96 7.312 1 97.56 94 ASN A N 1
ATOM 706 C CA . ASN A 1 94 ? -5.629 0.635 7.551 1 97.56 94 ASN A CA 1
ATOM 707 C C . ASN A 1 94 ? -4.711 0.206 6.41 1 97.56 94 ASN A C 1
ATOM 709 O O . ASN A 1 94 ? -3.721 -0.491 6.637 1 97.56 94 ASN A O 1
ATOM 713 N N . GLU A 1 95 ? -4.992 0.564 5.164 1 97.62 95 GLU A N 1
ATOM 714 C CA . GLU A 1 95 ? -4.113 0.222 4.051 1 97.62 95 GLU A CA 1
ATOM 715 C C . GLU A 1 95 ? -2.738 0.862 4.219 1 97.62 95 GLU A C 1
ATOM 717 O O . GLU A 1 95 ? -1.714 0.203 4.027 1 97.62 95 GLU A O 1
ATOM 722 N N . CYS A 1 96 ? -2.748 2.055 4.613 1 98.25 96 CYS A N 1
ATOM 723 C CA . CYS A 1 96 ? -1.483 2.742 4.855 1 98.25 96 CYS A CA 1
ATOM 724 C C . CYS A 1 96 ? -0.787 2.186 6.094 1 98.25 96 CYS A C 1
ATOM 726 O O . CYS A 1 96 ? 0.442 2.125 6.145 1 98.25 96 CYS A O 1
ATOM 728 N N . ALA A 1 97 ? -1.556 1.836 7.125 1 97.81 97 ALA A N 1
ATOM 729 C CA . ALA A 1 97 ? -0.967 1.244 8.32 1 97.81 97 ALA A CA 1
ATOM 730 C C . ALA A 1 97 ? -0.158 -0.003 7.977 1 97.81 97 ALA A C 1
ATOM 732 O O . ALA A 1 97 ? 0.942 -0.201 8.5 1 97.81 97 ALA A O 1
ATOM 733 N N . LYS A 1 98 ? -0.715 -0.865 7.109 1 98.19 98 LYS A N 1
ATOM 734 C CA . LYS A 1 98 ? -0.009 -2.064 6.668 1 98.19 98 LYS A CA 1
ATOM 735 C C . LYS A 1 98 ? 1.342 -1.711 6.055 1 98.19 98 LYS A C 1
ATOM 737 O O . LYS A 1 98 ? 2.354 -2.35 6.352 1 98.19 98 LYS A O 1
ATOM 742 N N . ILE A 1 99 ? 1.371 -0.7 5.234 1 97 99 ILE A N 1
ATOM 743 C CA . ILE A 1 99 ? 2.578 -0.265 4.543 1 97 99 ILE A CA 1
ATOM 744 C C . ILE A 1 99 ? 3.57 0.313 5.547 1 97 99 ILE A C 1
ATOM 746 O O . ILE A 1 99 ? 4.77 0.038 5.473 1 97 99 ILE A O 1
ATOM 750 N N . ILE A 1 100 ? 3.082 1.098 6.469 1 96.69 100 ILE A N 1
ATOM 751 C CA . ILE A 1 100 ? 3.895 1.702 7.52 1 96.69 100 ILE A CA 1
ATOM 752 C C . ILE A 1 100 ? 4.613 0.611 8.312 1 96.69 100 ILE A C 1
ATOM 754 O O . ILE A 1 100 ? 5.828 0.678 8.508 1 96.69 100 ILE A O 1
ATOM 758 N N . ILE A 1 101 ? 3.889 -0.39 8.719 1 96.81 101 ILE A N 1
ATOM 759 C CA . ILE A 1 101 ? 4.434 -1.482 9.516 1 96.81 101 ILE A CA 1
ATOM 760 C C . ILE A 1 101 ? 5.449 -2.27 8.688 1 96.81 101 ILE A C 1
ATOM 762 O O . ILE A 1 101 ? 6.551 -2.555 9.156 1 96.81 101 ILE A O 1
ATOM 766 N N . GLN A 1 102 ? 5.098 -2.602 7.422 1 94.81 102 GLN A N 1
ATOM 767 C CA . GLN A 1 102 ? 5.957 -3.426 6.578 1 94.81 102 GLN A CA 1
ATOM 768 C C . GLN A 1 102 ? 7.246 -2.691 6.219 1 94.81 102 GLN A C 1
ATOM 770 O O . GLN A 1 102 ? 8.25 -3.32 5.863 1 94.81 102 GLN A O 1
ATOM 775 N N . ASN A 1 103 ? 7.238 -1.346 6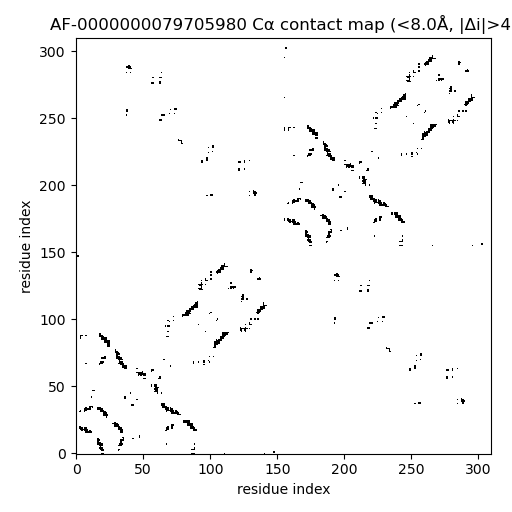.332 1 93.31 103 ASN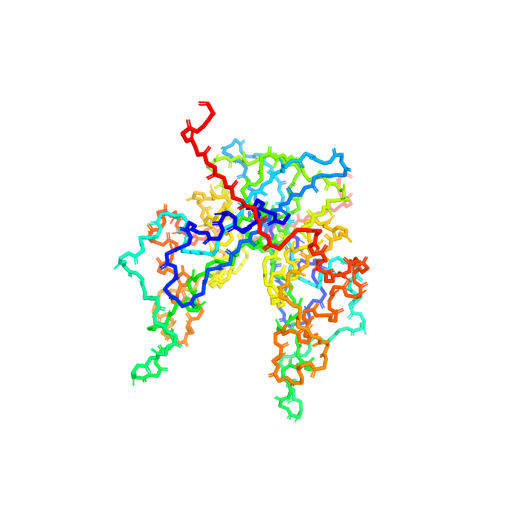 A N 1
ATOM 776 C CA . ASN A 1 103 ? 8.438 -0.561 6.07 1 93.31 103 ASN A CA 1
ATOM 777 C C . ASN A 1 103 ? 9.242 -0.315 7.344 1 93.31 103 ASN A C 1
ATOM 779 O O . ASN A 1 103 ? 10.164 0.501 7.352 1 93.31 103 ASN A O 1
ATOM 783 N N . ALA A 1 104 ? 8.812 -0.868 8.461 1 93 104 ALA A N 1
ATOM 784 C CA . ALA A 1 104 ? 9.516 -0.879 9.734 1 93 104 ALA A CA 1
ATOM 785 C C . ALA A 1 104 ? 9.57 0.521 10.344 1 93 104 ALA A C 1
ATOM 787 O O . ALA A 1 104 ? 10.578 0.898 10.953 1 93 104 ALA A O 1
ATOM 788 N N . VAL A 1 105 ? 8.547 1.286 10.117 1 94.75 105 VAL A N 1
ATOM 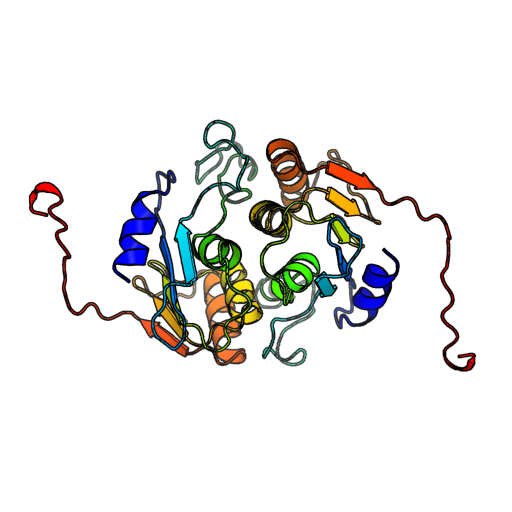789 C CA . VAL A 1 105 ? 8.406 2.566 10.805 1 94.75 105 VAL A CA 1
ATOM 790 C C . VAL A 1 105 ? 8.172 2.332 12.297 1 94.75 105 VAL A C 1
ATOM 792 O O . VAL A 1 105 ? 7.324 1.521 12.672 1 94.75 105 VAL A O 1
ATOM 795 N N . ARG A 1 106 ? 8.875 3.039 13.086 1 95.88 106 ARG A N 1
ATOM 796 C CA . ARG A 1 106 ? 8.805 2.812 14.531 1 95.88 106 ARG A CA 1
ATOM 797 C C . ARG A 1 106 ? 7.863 3.814 15.195 1 95.88 106 ARG A C 1
ATOM 799 O O . ARG A 1 106 ? 7.219 3.498 16.188 1 95.88 106 ARG A O 1
ATOM 806 N N . CYS A 1 107 ? 7.883 4.996 14.578 1 96.81 107 CYS A N 1
ATOM 807 C CA . CYS A 1 107 ? 7.109 6.066 15.195 1 96.81 107 CYS A CA 1
ATOM 808 C C . CYS A 1 107 ? 6.273 6.809 14.156 1 96.81 107 CYS A C 1
ATOM 810 O O . CYS A 1 107 ? 6.766 7.125 13.07 1 96.81 107 CYS A O 1
ATOM 812 N N . LEU A 1 108 ? 4.977 7.074 14.555 1 97.38 108 LEU A N 1
ATOM 813 C CA . LEU A 1 108 ? 4.043 7.828 13.727 1 97.38 108 LEU A CA 1
ATOM 814 C C . LEU A 1 108 ? 3.559 9.078 14.453 1 97.38 108 LEU A C 1
ATOM 816 O O . LEU A 1 108 ? 3.037 8.984 15.57 1 97.38 108 LEU A O 1
ATOM 820 N N . ARG A 1 109 ? 3.77 10.188 13.812 1 96.5 109 ARG A N 1
ATOM 821 C CA . ARG A 1 109 ? 3.254 11.469 14.297 1 96.5 109 ARG A CA 1
ATOM 822 C C . ARG A 1 109 ? 2.211 12.031 13.344 1 96.5 109 ARG A C 1
ATOM 824 O O . ARG A 1 109 ? 2.49 12.227 12.156 1 96.5 109 ARG A O 1
ATOM 831 N N . SER A 1 110 ? 1.06 12.266 13.891 1 95.62 110 SER A N 1
ATOM 832 C CA . SER A 1 110 ? -0.025 12.766 13.047 1 95.62 110 SER A CA 1
ATOM 833 C C . SER A 1 110 ? -0.546 14.102 13.547 1 95.62 110 SER A C 1
ATOM 835 O O . SER A 1 110 ? -0.707 14.305 14.758 1 95.62 110 SER A O 1
ATOM 837 N N . HIS A 1 111 ? -0.797 14.992 12.602 1 93 111 HIS A N 1
ATOM 838 C CA . HIS A 1 111 ? -1.397 16.266 12.969 1 93 111 HIS A CA 1
ATOM 839 C C . HIS A 1 111 ? -2.883 16.109 13.281 1 93 111 HIS A C 1
ATOM 841 O O . HIS A 1 111 ? -3.322 16.406 14.398 1 93 111 HIS A O 1
ATOM 847 N N . ILE A 1 112 ? -3.652 15.766 12.281 1 88.31 112 ILE A N 1
ATOM 848 C CA . ILE A 1 112 ? -5.023 15.352 12.555 1 88.31 112 ILE A CA 1
ATOM 849 C C . ILE A 1 112 ? -5.035 13.93 13.102 1 88.31 112 ILE A C 1
ATOM 851 O O . ILE A 1 112 ? -4.562 13 12.438 1 88.31 112 ILE A O 1
ATOM 855 N N . PHE A 1 113 ? -5.57 13.789 14.344 1 86.94 113 PHE A N 1
ATOM 856 C CA . PHE A 1 113 ? -5.5 12.508 15.047 1 86.94 113 PHE A CA 1
ATOM 857 C C . PHE A 1 113 ? -6.895 11.945 15.289 1 86.94 113 PHE A C 1
ATOM 859 O O . PHE A 1 113 ? -7.746 12.609 15.883 1 86.94 113 PHE A O 1
ATOM 866 N N . TYR A 1 114 ? -7.172 10.852 14.633 1 78 114 TYR A N 1
ATOM 867 C CA . TYR A 1 114 ? -8.43 10.164 14.891 1 78 114 TYR A CA 1
ATOM 868 C C . TYR A 1 114 ? -8.305 9.234 16.094 1 78 114 TYR A C 1
ATOM 870 O O . TYR A 1 114 ? -7.395 8.398 16.141 1 78 114 TYR A O 1
ATOM 878 N N . ARG A 1 115 ? -9.047 9.57 17.172 1 70.5 115 ARG A N 1
ATOM 879 C CA . ARG A 1 115 ? -9.008 8.711 18.359 1 70.5 115 ARG A CA 1
ATOM 880 C C . ARG A 1 115 ? -9.672 7.367 18.078 1 70.5 115 ARG A C 1
ATOM 882 O O . ARG A 1 115 ? -10.484 7.246 17.156 1 70.5 115 ARG A O 1
ATOM 889 N N . LYS A 1 116 ? -9.203 6.336 18.797 1 61.59 116 LYS A N 1
ATOM 890 C CA . LYS A 1 116 ? -9.648 4.957 18.625 1 61.59 116 LYS A CA 1
ATOM 891 C C . LYS A 1 116 ? -11.164 4.879 18.5 1 61.59 116 LYS A C 1
ATOM 893 O O . LYS A 1 116 ? -11.688 4.062 17.75 1 61.59 116 LYS A O 1
ATOM 898 N N . LYS A 1 117 ? -11.703 5.789 19.328 1 53.06 117 LYS A N 1
ATOM 899 C CA . LYS A 1 117 ? -13.156 5.68 19.469 1 53.06 117 LYS A CA 1
ATOM 900 C C . LYS A 1 117 ? -13.859 6.312 18.266 1 53.06 117 LYS A C 1
ATOM 902 O O . LYS A 1 117 ? -15.094 6.34 18.219 1 53.06 117 LYS A O 1
ATOM 907 N N . THR A 1 118 ? -13.195 7.02 17.516 1 56.62 118 THR A N 1
ATOM 908 C CA . THR A 1 118 ? -13.977 7.547 16.406 1 56.62 118 THR A CA 1
ATOM 909 C C . THR A 1 118 ? -14.594 6.414 15.602 1 56.62 118 THR A C 1
ATOM 911 O O . THR A 1 118 ? -13.914 5.766 14.805 1 56.62 118 THR A O 1
ATOM 914 N N . GLU A 1 119 ? -15.438 5.688 16.375 1 51.88 119 GLU A N 1
ATOM 915 C CA . GLU A 1 119 ? -16.234 4.461 16.312 1 51.88 119 GLU A CA 1
ATOM 916 C C . GLU A 1 119 ? -16.719 4.195 14.891 1 51.88 119 GLU A C 1
ATOM 918 O O . GLU A 1 119 ? -17.125 3.076 14.57 1 51.88 119 GLU A O 1
ATOM 923 N N . TYR A 1 120 ? -16.484 5.133 13.945 1 61.22 120 TYR A N 1
ATOM 924 C CA . TYR A 1 120 ? -17.422 4.773 12.891 1 61.22 120 TYR A CA 1
ATOM 925 C C . TYR A 1 120 ? -16.688 4.324 11.633 1 61.22 120 TYR A C 1
ATOM 927 O O . TYR A 1 120 ? -17.297 3.762 10.719 1 61.22 120 TYR A O 1
ATOM 935 N N . SER A 1 121 ? -15.289 4.453 11.602 1 85.88 121 SER A N 1
ATOM 936 C CA . SER A 1 121 ? -14.852 3.98 10.289 1 85.88 121 SER A CA 1
ATOM 937 C C . SER A 1 121 ? -13.992 2.729 10.414 1 85.88 121 SER A C 1
ATOM 939 O O . SER A 1 121 ? -13.062 2.686 11.219 1 85.88 121 SER A O 1
ATOM 941 N N . THR A 1 122 ? -14.469 1.67 9.891 1 92.5 122 THR A N 1
ATOM 942 C CA . THR A 1 122 ? -13.781 0.384 9.828 1 92.5 122 THR A CA 1
ATOM 943 C C . THR A 1 122 ? -12.297 0.576 9.531 1 92.5 122 THR A C 1
ATOM 945 O O . THR A 1 122 ? -11.445 -0.045 10.172 1 92.5 122 THR A O 1
ATOM 948 N N . ALA A 1 123 ? -12 1.528 8.727 1 94.38 123 ALA A N 1
ATOM 949 C CA . ALA A 1 123 ? -10.625 1.745 8.273 1 94.38 123 ALA A CA 1
ATOM 950 C C . ALA A 1 123 ? -9.75 2.246 9.414 1 94.38 123 ALA A C 1
ATOM 952 O O . ALA A 1 123 ? -8.641 1.743 9.625 1 94.38 123 ALA A O 1
ATOM 953 N N . TYR A 1 124 ? -10.219 3.17 10.211 1 94.44 124 TYR A N 1
ATOM 954 C CA . TYR A 1 124 ? -9.375 3.789 11.227 1 94.44 124 TYR A CA 1
ATOM 955 C C . TYR A 1 124 ? -9.297 2.918 12.477 1 94.44 124 TYR A C 1
ATOM 957 O O . TYR A 1 124 ? -8.273 2.889 13.156 1 94.44 124 TYR A O 1
ATOM 965 N N . VAL A 1 125 ? -10.352 2.184 12.781 1 94.38 125 VAL A N 1
ATOM 966 C CA . VAL A 1 125 ? -10.297 1.224 13.883 1 94.38 125 VAL A CA 1
ATOM 967 C C . VAL A 1 125 ? -9.258 0.15 13.578 1 94.38 125 VAL A C 1
ATOM 969 O O . VAL A 1 125 ? -8.422 -0.172 14.422 1 94.38 125 VAL A O 1
ATOM 972 N N . ALA A 1 126 ? -9.344 -0.392 12.391 1 96.62 126 ALA A N 1
ATOM 973 C CA . ALA A 1 126 ? -8.375 -1.4 11.977 1 96.62 126 ALA A CA 1
ATOM 974 C C . ALA A 1 126 ? -6.957 -0.833 11.977 1 96.62 126 ALA A C 1
ATOM 976 O O . ALA A 1 126 ? -6.004 -1.526 12.344 1 96.62 126 ALA A O 1
ATOM 977 N N . SER A 1 127 ? -6.84 0.39 11.57 1 97.06 127 SER A N 1
ATOM 978 C CA . SER A 1 127 ? -5.539 1.049 11.555 1 97.06 127 SER A CA 1
ATOM 979 C C . SER A 1 127 ? -4.938 1.123 12.953 1 97.06 127 SER A C 1
ATOM 981 O O . SER A 1 127 ? -3.799 0.701 13.164 1 97.06 127 SER A O 1
ATOM 983 N N . HIS A 1 128 ? -5.699 1.607 13.883 1 95.62 128 HIS A N 1
ATOM 984 C CA . HIS A 1 128 ? -5.234 1.688 15.266 1 95.62 128 HIS A CA 1
ATOM 985 C C . HIS A 1 128 ? -4.844 0.314 15.797 1 95.62 128 HIS A C 1
ATOM 987 O O . HIS A 1 128 ? -3.809 0.167 16.453 1 95.62 128 HIS A O 1
ATOM 993 N N . LYS A 1 129 ? -5.66 -0.65 15.547 1 96.06 129 LYS A N 1
ATOM 994 C CA . LYS A 1 129 ? -5.418 -2.014 16.016 1 96.06 129 LYS A CA 1
ATOM 995 C C . LYS A 1 129 ? -4.102 -2.555 15.469 1 96.06 129 LYS A C 1
ATOM 997 O O . LYS A 1 129 ? -3.268 -3.057 16.234 1 96.06 129 LYS A O 1
ATOM 1002 N N . LEU A 1 130 ? -3.844 -2.439 14.195 1 98.06 130 LEU A N 1
ATOM 1003 C CA . LEU A 1 130 ? -2.633 -2.936 13.555 1 98.06 130 LEU A CA 1
ATOM 1004 C C . LEU A 1 130 ? -1.396 -2.236 14.109 1 98.06 130 LEU A C 1
ATOM 1006 O O . LEU A 1 130 ? -0.41 -2.893 14.453 1 98.06 130 LEU A O 1
ATOM 1010 N N . LEU A 1 131 ? -1.466 -0.917 14.148 1 97.5 131 LEU A N 1
ATOM 1011 C CA . LEU A 1 131 ? -0.32 -0.146 14.617 1 97.5 131 LEU A CA 1
ATOM 1012 C C . LEU A 1 131 ? 0.027 -0.511 16.062 1 97.5 131 LEU A C 1
ATOM 1014 O O . LEU A 1 131 ? 1.202 -0.668 16.391 1 97.5 131 LEU A O 1
ATOM 1018 N N . SER A 1 132 ? -0.99 -0.659 16.844 1 97.25 132 SER A N 1
ATOM 1019 C CA . SER A 1 132 ? -0.786 -1.045 18.234 1 97.25 132 SER A CA 1
ATOM 1020 C C . SER A 1 132 ? -0.169 -2.436 18.344 1 97.25 132 SER A C 1
ATOM 1022 O O . SER A 1 132 ? 0.813 -2.633 19.062 1 97.25 132 SER A O 1
ATOM 1024 N N . MET A 1 133 ? -0.668 -3.398 17.672 1 97.94 133 MET A N 1
ATOM 1025 C CA . MET A 1 133 ? -0.168 -4.77 17.688 1 97.94 133 MET A CA 1
ATOM 1026 C C . MET A 1 133 ? 1.29 -4.824 17.25 1 97.94 133 MET A C 1
ATOM 1028 O O . MET A 1 133 ? 2.08 -5.598 17.797 1 97.94 133 MET A O 1
ATOM 1032 N N . ALA A 1 134 ? 1.641 -4.02 16.25 1 97.69 134 ALA A N 1
ATOM 1033 C CA . ALA A 1 134 ? 2.98 -4.043 15.68 1 97.69 134 ALA A CA 1
ATOM 1034 C C . ALA A 1 134 ? 3.971 -3.275 16.547 1 97.69 134 ALA A C 1
ATOM 1036 O O . ALA A 1 134 ? 5.168 -3.25 16.266 1 97.69 134 ALA A O 1
ATOM 1037 N N . GLY A 1 135 ? 3.449 -2.545 17.516 1 97.31 135 GLY A N 1
ATOM 1038 C CA . GLY A 1 135 ? 4.316 -1.813 18.422 1 97.31 135 GLY A CA 1
ATOM 1039 C C . GLY A 1 135 ? 4.77 -0.475 17.875 1 97.31 135 GLY A C 1
ATOM 1040 O O . GLY A 1 135 ? 5.809 0.048 18.266 1 97.31 135 GLY A O 1
ATOM 1041 N N . VAL A 1 136 ? 4.082 0.063 16.891 1 97.25 136 VAL A N 1
ATOM 1042 C CA . VAL A 1 136 ? 4.391 1.395 16.375 1 97.25 136 VAL A CA 1
ATOM 1043 C C . VAL A 1 136 ? 3.949 2.451 17.391 1 97.25 136 VAL A C 1
ATOM 1045 O O . VAL A 1 136 ? 2.805 2.445 17.844 1 97.25 136 VAL A O 1
ATOM 1048 N N . GLU A 1 137 ? 4.84 3.314 17.766 1 97.25 137 GLU A N 1
ATOM 1049 C CA . GLU A 1 137 ? 4.48 4.418 18.641 1 97.25 137 GLU A CA 1
ATOM 1050 C C . GLU A 1 137 ? 3.676 5.48 17.906 1 97.25 137 GLU A C 1
ATOM 1052 O O . GLU A 1 137 ? 4.16 6.07 16.938 1 97.25 137 GLU A O 1
ATOM 1057 N N . VAL A 1 138 ? 2.465 5.746 18.359 1 96.25 138 VAL A N 1
ATOM 1058 C CA . VAL A 1 138 ? 1.57 6.695 17.703 1 96.25 138 VAL A CA 1
ATOM 1059 C C . VAL A 1 138 ? 1.302 7.879 18.641 1 96.25 138 VAL A C 1
ATOM 1061 O O . VAL A 1 138 ? 0.898 7.695 19.781 1 96.25 138 VAL A O 1
ATOM 1064 N N . ARG A 1 139 ? 1.541 9.062 18.062 1 94.06 139 ARG A N 1
ATOM 1065 C CA . ARG A 1 139 ? 1.292 10.258 18.859 1 94.06 139 ARG A CA 1
ATOM 1066 C C . ARG A 1 139 ? 0.73 11.391 18 1 94.06 139 ARG A C 1
ATOM 1068 O O . ARG A 1 139 ? 1.084 11.516 16.828 1 94.06 139 ARG A O 1
ATOM 1075 N N . LYS A 1 140 ? -0.086 12.172 18.625 1 92.62 140 LYS A N 1
ATOM 1076 C CA . LYS A 1 140 ? -0.48 13.43 18 1 92.62 140 LYS A CA 1
ATOM 1077 C C . LYS A 1 140 ? 0.672 14.43 18 1 92.62 140 LYS A C 1
ATOM 1079 O O . LYS A 1 140 ? 1.364 14.586 19.016 1 92.62 140 LYS A O 1
ATOM 1084 N N . HIS A 1 141 ? 0.812 15.016 16.828 1 89.94 141 HIS A N 1
ATOM 1085 C CA . HIS A 1 141 ? 1.859 16.031 16.75 1 89.94 141 HIS A CA 1
ATOM 1086 C C . HIS A 1 141 ? 1.453 17.297 17.5 1 89.94 141 HIS A C 1
ATOM 1088 O O . HIS A 1 141 ? 0.339 17.797 17.328 1 89.94 141 HIS A O 1
ATOM 1094 N N . GLN A 1 142 ? 2.334 17.766 18.344 1 84.56 142 GLN A N 1
ATOM 1095 C CA . GLN A 1 142 ? 2.152 19.031 19.047 1 84.56 142 GLN A CA 1
ATOM 1096 C C . GLN A 1 142 ? 3.053 20.109 18.484 1 84.56 142 GLN A C 1
ATOM 1098 O O . GLN A 1 142 ? 4.25 20.156 18.781 1 84.56 142 GLN A O 1
ATOM 1103 N N . PRO A 1 143 ? 2.414 20.953 17.641 1 76.62 143 PRO A N 1
ATOM 1104 C CA . PRO A 1 143 ? 3.266 21.969 17.016 1 76.62 143 PRO A CA 1
ATOM 1105 C C . PRO A 1 143 ? 3.879 22.938 18.031 1 76.62 143 PRO A C 1
ATOM 1107 O O . PRO A 1 143 ? 3.232 23.281 19.031 1 76.62 143 PRO A O 1
ATOM 1110 N N . GLN A 1 144 ? 5.102 23.188 17.938 1 69.75 144 GLN A N 1
ATOM 1111 C CA . GLN A 1 144 ? 5.754 24.203 18.75 1 69.75 144 GLN A CA 1
ATOM 1112 C C . GLN A 1 144 ? 5.395 25.609 18.266 1 69.75 144 GLN A C 1
ATOM 1114 O O . GLN A 1 144 ? 5.375 26.547 19.047 1 69.75 144 GLN A O 1
ATOM 1119 N N . MET A 1 145 ? 5.137 25.734 17 1 70.06 145 MET A N 1
ATOM 1120 C CA . MET A 1 145 ? 4.707 26.969 16.344 1 70.06 145 MET A CA 1
ATOM 1121 C C . MET A 1 145 ? 3.418 26.766 15.562 1 70.06 145 MET A C 1
ATOM 1123 O O . MET A 1 145 ? 3.186 25.672 15.031 1 70.06 145 MET A O 1
ATOM 1127 N N . ASP A 1 146 ? 2.609 27.828 15.625 1 71.31 146 ASP A N 1
ATOM 1128 C CA . ASP A 1 146 ? 1.321 27.703 14.953 1 71.31 146 ASP A CA 1
ATOM 1129 C C . ASP A 1 146 ? 1.461 27.922 13.445 1 71.31 146 ASP A C 1
ATOM 1131 O O . ASP A 1 146 ? 0.573 27.562 12.672 1 71.31 146 ASP A O 1
ATOM 1135 N N . GLN A 1 147 ? 2.479 28.656 13.086 1 72.69 147 GLN A N 1
ATOM 1136 C CA . GLN A 1 147 ? 2.668 28.969 11.672 1 72.69 147 GLN A CA 1
ATOM 1137 C C . GLN A 1 147 ? 4.148 29.094 11.336 1 72.69 147 GLN A C 1
ATOM 1139 O O . GLN A 1 147 ? 4.961 29.422 12.203 1 72.69 147 GLN A O 1
ATOM 1144 N N . ILE A 1 148 ? 4.5 28.5 10.266 1 66.75 148 ILE A N 1
ATOM 1145 C CA . ILE A 1 148 ? 5.82 28.766 9.703 1 66.75 148 ILE A CA 1
ATOM 1146 C C . ILE A 1 148 ? 5.68 29.578 8.414 1 66.75 148 ILE A C 1
ATOM 1148 O O . ILE A 1 148 ? 5.027 29.141 7.465 1 66.75 148 ILE A O 1
ATOM 1152 N N . LEU A 1 149 ? 6.105 30.891 8.398 1 67.38 149 LEU A N 1
ATOM 1153 C CA . LEU A 1 149 ? 6.098 31.734 7.211 1 67.38 149 LEU A CA 1
ATOM 1154 C C . LEU A 1 149 ? 7.422 31.641 6.461 1 67.38 149 LEU A C 1
ATOM 1156 O O . LEU A 1 149 ? 8.484 31.922 7.023 1 67.38 149 LEU A O 1
ATOM 1160 N N . LEU A 1 150 ? 7.328 31.016 5.305 1 61.12 150 LEU A N 1
ATOM 1161 C CA . LEU A 1 150 ? 8.508 30.938 4.445 1 61.12 150 LEU A CA 1
ATOM 1162 C C . LEU A 1 150 ? 8.523 32.094 3.443 1 61.12 150 LEU A C 1
ATOM 1164 O O . LEU A 1 150 ? 7.668 32.156 2.557 1 61.12 150 LEU A O 1
ATOM 1168 N N . LYS A 1 151 ? 9.375 33.219 3.629 1 66.31 151 LYS A N 1
ATOM 1169 C CA . LYS A 1 151 ? 9.555 34.312 2.701 1 66.31 151 LYS A CA 1
ATOM 1170 C C . LYS A 1 151 ? 10.711 34.062 1.743 1 66.31 151 LYS A C 1
ATOM 1172 O O . LYS A 1 151 ? 11.875 34 2.16 1 66.31 151 LYS A O 1
ATOM 1177 N N . PHE A 1 152 ? 10.367 33.656 0.617 1 62.16 152 PHE A N 1
ATOM 1178 C CA . PHE A 1 152 ? 11.391 33.281 -0.361 1 62.16 152 PHE A CA 1
ATOM 1179 C C . PHE A 1 152 ? 12.211 34.5 -0.756 1 62.16 152 PHE A C 1
ATOM 1181 O O . PHE A 1 152 ? 13.398 34.406 -1.069 1 62.16 152 PHE A O 1
ATOM 1188 N N . MET A 1 153 ? 11.586 35.531 -0.848 1 60.69 153 MET A N 1
ATOM 1189 C CA . MET A 1 153 ? 12.336 36.688 -1.287 1 60.69 153 MET A CA 1
ATOM 1190 C C . MET A 1 153 ? 13.336 37.125 -0.223 1 60.69 153 MET A C 1
ATOM 1192 O O . MET A 1 153 ? 14.219 37.938 -0.493 1 60.69 153 MET A O 1
ATOM 1196 N N . GLU A 1 154 ? 13.164 36.688 0.826 1 49.91 154 GLU A N 1
ATOM 1197 C CA . GLU A 1 154 ? 14.125 37.188 1.809 1 49.91 154 GLU A CA 1
ATOM 1198 C C . GLU A 1 154 ? 15.383 36.312 1.844 1 49.91 154 GLU A C 1
ATOM 1200 O O . GLU A 1 154 ? 16.328 36.625 2.584 1 49.91 154 GLU A O 1
ATOM 1205 N N . LEU A 1 155 ? 15.344 35.219 1.271 1 41.97 155 LEU A N 1
ATOM 1206 C CA . LEU A 1 155 ? 16.625 34.531 1.267 1 41.97 155 LEU A CA 1
ATOM 1207 C C . LEU A 1 155 ? 17.625 35.281 0.374 1 41.97 155 LEU A C 1
ATOM 1209 O O . LEU A 1 155 ? 17.25 35.812 -0.664 1 41.97 155 LEU A O 1
ATOM 1213 N N . MET B 1 1 ? 8.547 -17.031 -11.602 1 92.81 1 MET B N 1
ATOM 1214 C CA . MET B 1 1 ? 7.223 -17.5 -11.203 1 92.81 1 MET B CA 1
ATOM 1215 C C . MET B 1 1 ? 7.332 -18.672 -10.227 1 92.81 1 MET B C 1
ATOM 1217 O O . MET B 1 1 ? 6.574 -18.75 -9.258 1 92.81 1 MET B O 1
ATOM 1221 N N . ALA B 1 2 ? 8.305 -19.547 -10.461 1 90.62 2 ALA B N 1
ATOM 1222 C CA . ALA B 1 2 ? 8.477 -20.672 -9.539 1 90.62 2 ALA B CA 1
ATOM 1223 C C . ALA B 1 2 ? 8.727 -20.172 -8.117 1 90.62 2 ALA B C 1
ATOM 1225 O O . ALA B 1 2 ? 8.18 -20.719 -7.156 1 90.62 2 ALA B O 1
ATOM 1226 N N . ILE B 1 3 ? 9.516 -19.203 -8.008 1 93.81 3 ILE B N 1
ATOM 1227 C CA . ILE B 1 3 ? 9.82 -18.625 -6.695 1 93.81 3 ILE B CA 1
ATOM 1228 C C . ILE B 1 3 ? 8.555 -18.016 -6.094 1 93.81 3 ILE B C 1
ATOM 1230 O O . ILE B 1 3 ? 8.305 -18.172 -4.895 1 93.81 3 ILE B O 1
ATOM 1234 N N . ALA B 1 4 ? 7.762 -17.281 -6.855 1 95.44 4 ALA B N 1
ATOM 1235 C CA . ALA B 1 4 ? 6.492 -16.75 -6.379 1 95.44 4 ALA B CA 1
ATOM 1236 C C . ALA B 1 4 ? 5.594 -17.859 -5.844 1 95.44 4 ALA B C 1
ATOM 1238 O O . ALA B 1 4 ? 4.992 -17.719 -4.777 1 95.44 4 ALA B O 1
ATOM 1239 N N . PHE B 1 5 ? 5.535 -18.953 -6.547 1 93.75 5 PHE B N 1
ATOM 1240 C CA . PHE B 1 5 ? 4.727 -20.094 -6.109 1 93.75 5 PHE B CA 1
ATOM 1241 C C . PHE B 1 5 ? 5.238 -20.641 -4.781 1 93.75 5 PHE B C 1
ATOM 1243 O O . PHE B 1 5 ? 4.449 -20.969 -3.893 1 93.75 5 PHE B O 1
ATOM 1250 N N . LEU B 1 6 ? 6.539 -20.828 -4.68 1 94.31 6 LEU B N 1
ATOM 1251 C CA . LEU B 1 6 ? 7.125 -21.312 -3.436 1 94.31 6 LEU B CA 1
ATOM 1252 C C . LEU B 1 6 ? 6.816 -20.375 -2.279 1 94.31 6 LEU B C 1
ATOM 1254 O O . LEU B 1 6 ? 6.477 -20.812 -1.18 1 94.31 6 LEU B O 1
ATOM 1258 N N . SER B 1 7 ? 6.926 -19.062 -2.521 1 95.81 7 SER B N 1
ATOM 1259 C CA . SER B 1 7 ? 6.645 -18.062 -1.499 1 95.81 7 SER B CA 1
ATOM 1260 C C . SER B 1 7 ? 5.199 -18.156 -1.021 1 95.81 7 SER B C 1
ATOM 1262 O O . SER B 1 7 ? 4.922 -18.016 0.172 1 95.81 7 SER B O 1
ATOM 1264 N N . ALA B 1 8 ? 4.273 -18.406 -1.909 1 96.38 8 ALA B N 1
ATOM 1265 C CA . ALA B 1 8 ? 2.852 -18.5 -1.591 1 96.38 8 ALA B CA 1
ATOM 1266 C C . ALA B 1 8 ? 2.596 -19.547 -0.514 1 96.38 8 ALA B C 1
ATOM 1268 O O . ALA B 1 8 ? 1.675 -19.406 0.294 1 96.38 8 ALA B O 1
ATOM 1269 N N . LYS B 1 9 ? 3.414 -20.531 -0.46 1 95.25 9 LYS B N 1
ATOM 1270 C CA . LYS B 1 9 ? 3.217 -21.656 0.456 1 95.25 9 LYS B CA 1
ATOM 1271 C C . LYS B 1 9 ? 3.467 -21.234 1.901 1 95.25 9 LYS B C 1
ATOM 1273 O O . LYS B 1 9 ? 3.076 -21.938 2.836 1 95.25 9 LYS B O 1
ATOM 1278 N N . ARG B 1 10 ? 4.043 -20.125 2.08 1 96 10 ARG B N 1
ATOM 1279 C CA . ARG B 1 10 ? 4.328 -19.641 3.428 1 96 10 ARG B CA 1
ATOM 1280 C C . ARG B 1 10 ? 3.129 -18.906 4.012 1 96 10 ARG B C 1
ATOM 1282 O O . ARG B 1 10 ? 3.094 -18.609 5.211 1 96 10 ARG B O 1
ATOM 1289 N N . SER B 1 11 ? 2.188 -18.516 3.193 1 97.44 11 SER B N 1
ATOM 1290 C CA . SER B 1 11 ? 1.017 -17.797 3.684 1 97.44 11 SER B CA 1
ATOM 1291 C C . SER B 1 11 ? 0.173 -18.688 4.602 1 97.44 11 SER B C 1
ATOM 1293 O O . SER B 1 11 ? -0.041 -19.859 4.312 1 97.44 11 SER B O 1
ATOM 1295 N N . LYS B 1 12 ? -0.354 -18.156 5.637 1 96.56 12 LYS B N 1
ATOM 1296 C CA . LYS B 1 12 ? -1.22 -18.875 6.566 1 96.56 12 LYS B CA 1
ATOM 1297 C C . LYS B 1 12 ? -2.691 -18.688 6.211 1 96.56 12 LYS B C 1
ATOM 1299 O O . LYS B 1 12 ? -3.572 -19.234 6.871 1 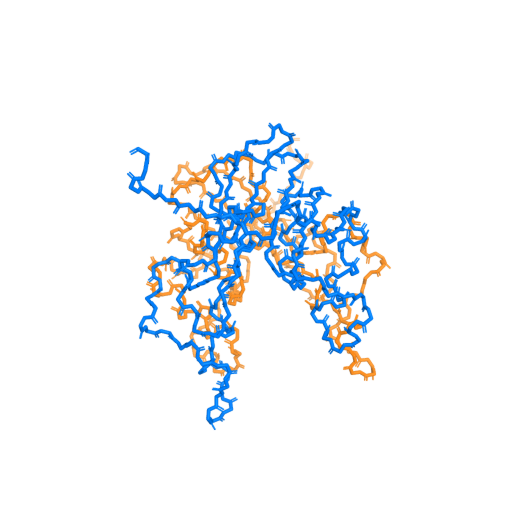96.56 12 LYS B O 1
ATOM 1304 N N . ASP B 1 13 ? -2.916 -17.859 5.215 1 96.88 13 ASP B N 1
ATOM 1305 C CA . ASP B 1 13 ? -4.293 -17.688 4.766 1 96.88 13 ASP B CA 1
ATOM 1306 C C . ASP B 1 13 ? -4.91 -19.016 4.344 1 96.88 13 ASP B C 1
ATOM 1308 O O . ASP B 1 13 ? -4.457 -19.625 3.379 1 96.88 13 ASP B O 1
ATOM 1312 N N . PRO B 1 14 ? -5.938 -19.469 5.02 1 95.75 14 PRO B N 1
ATOM 1313 C CA . PRO B 1 14 ? -6.504 -20.781 4.707 1 95.75 14 PRO B CA 1
ATOM 1314 C C . PRO B 1 14 ? -7.316 -20.781 3.414 1 95.75 14 PRO B C 1
ATOM 1316 O O . PRO B 1 14 ? -7.656 -21.859 2.895 1 95.75 14 PRO B O 1
ATOM 1319 N N . ASN B 1 15 ? -7.66 -19.625 2.961 1 93.25 15 ASN B N 1
ATOM 1320 C CA . ASN B 1 15 ? -8.531 -19.547 1.795 1 93.25 15 ASN B CA 1
ATOM 1321 C C . ASN B 1 15 ? -7.73 -19.406 0.504 1 93.25 15 ASN B C 1
ATOM 1323 O O . ASN B 1 15 ? -8.07 -20.016 -0.511 1 93.25 15 ASN B O 1
ATOM 1327 N N . ARG B 1 16 ? -6.742 -18.547 0.539 1 94.19 16 ARG B N 1
ATOM 1328 C CA . ARG B 1 16 ? -5.965 -18.281 -0.67 1 94.19 16 ARG B CA 1
ATOM 1329 C C . ARG B 1 16 ? -4.539 -17.875 -0.325 1 94.19 16 ARG B C 1
ATOM 1331 O O . ARG B 1 16 ? -4.324 -16.906 0.403 1 94.19 16 ARG B O 1
ATOM 1338 N N . GLN B 1 17 ? -3.648 -18.656 -0.845 1 97.12 17 GLN B N 1
ATOM 1339 C CA . GLN B 1 17 ? -2.232 -18.344 -0.69 1 97.12 17 GLN B CA 1
ATOM 1340 C C . GLN B 1 17 ? -1.661 -17.734 -1.972 1 97.12 17 GLN B C 1
ATOM 1342 O O . GLN B 1 17 ? -1.681 -18.375 -3.025 1 97.12 17 GLN B O 1
ATOM 1347 N N . VAL B 1 18 ? -1.248 -16.531 -1.885 1 97.56 18 VAL B N 1
ATOM 1348 C CA . VAL B 1 18 ? -0.716 -15.797 -3.027 1 97.56 18 VAL B CA 1
ATOM 1349 C C . VAL B 1 18 ? 0.763 -15.492 -2.803 1 97.56 18 VAL B C 1
ATOM 1351 O O . VAL B 1 18 ? 1.172 -15.148 -1.69 1 97.56 18 VAL B O 1
ATOM 1354 N N . GLY B 1 19 ? 1.582 -15.617 -3.842 1 97.88 19 GLY B N 1
ATOM 1355 C CA . GLY B 1 19 ? 3 -15.297 -3.791 1 97.88 19 GLY B CA 1
ATOM 1356 C C . GLY B 1 19 ? 3.436 -14.328 -4.871 1 97.88 19 GLY B C 1
ATOM 1357 O O . GLY B 1 19 ? 2.775 -14.203 -5.902 1 97.88 19 GLY B O 1
ATOM 1358 N N . ALA B 1 20 ? 4.512 -13.602 -4.566 1 98.12 20 ALA B N 1
ATOM 1359 C CA . ALA B 1 20 ? 5.082 -12.633 -5.5 1 98.12 20 ALA B CA 1
ATOM 1360 C C . ALA B 1 20 ? 6.605 -12.641 -5.438 1 98.12 20 ALA B C 1
ATOM 1362 O O . ALA B 1 20 ? 7.191 -12.953 -4.398 1 98.12 20 ALA B O 1
ATOM 1363 N N . CYS B 1 21 ? 7.238 -12.32 -6.559 1 96.69 21 CYS B N 1
ATOM 1364 C CA . CYS B 1 21 ? 8.688 -12.219 -6.676 1 96.69 21 CYS B CA 1
ATOM 1365 C C . CYS B 1 21 ? 9.086 -11.039 -7.551 1 96.69 21 CYS B C 1
ATOM 1367 O O . CYS B 1 21 ? 8.633 -10.922 -8.695 1 96.69 21 CYS B O 1
ATOM 1369 N N . LEU B 1 22 ? 9.805 -10.148 -7.008 1 95.88 22 LEU B N 1
ATOM 1370 C CA . LEU B 1 22 ? 10.344 -8.977 -7.703 1 95.88 22 LEU B CA 1
ATOM 1371 C C . LEU B 1 22 ? 11.75 -9.258 -8.219 1 95.88 22 LEU B C 1
ATOM 1373 O O . LEU B 1 22 ? 12.617 -9.695 -7.469 1 95.88 22 LEU B O 1
ATOM 1377 N N . VAL B 1 23 ? 11.945 -8.992 -9.531 1 94.25 23 VAL B N 1
ATOM 1378 C CA . VAL B 1 23 ? 13.219 -9.328 -10.164 1 94.25 23 VAL B CA 1
ATOM 1379 C C . VAL B 1 23 ? 13.766 -8.109 -10.891 1 94.25 23 VAL B C 1
ATOM 1381 O O . VAL B 1 23 ? 13.023 -7.387 -11.562 1 94.25 23 VAL B O 1
ATOM 1384 N N . SER B 1 24 ? 15.047 -7.895 -10.766 1 91.81 24 SER B N 1
ATOM 1385 C CA . SER B 1 24 ? 15.688 -6.785 -11.461 1 91.81 24 SER B CA 1
ATOM 1386 C C . SER B 1 24 ? 15.781 -7.051 -12.961 1 91.81 24 SER B C 1
ATOM 1388 O O . SER B 1 24 ? 15.5 -8.164 -13.414 1 91.81 24 SER B O 1
ATOM 1390 N N . GLN B 1 25 ? 16.203 -5.996 -13.641 1 88.31 25 GLN B N 1
ATOM 1391 C CA . GLN B 1 25 ? 16.375 -6.109 -15.078 1 88.31 25 GLN B CA 1
ATOM 1392 C C . GLN B 1 25 ? 17.406 -7.172 -15.438 1 88.31 25 GLN B C 1
ATOM 1394 O O . GLN B 1 25 ? 17.312 -7.828 -16.469 1 88.31 25 GLN B O 1
ATOM 1399 N N . ASN B 1 26 ? 18.344 -7.395 -14.516 1 87.25 26 ASN B N 1
ATOM 1400 C CA . ASN B 1 26 ? 19.406 -8.352 -14.766 1 87.25 26 ASN B CA 1
ATOM 1401 C C . ASN B 1 26 ? 19.078 -9.727 -14.195 1 87.25 26 ASN B C 1
ATOM 1403 O O . ASN B 1 26 ? 19.953 -10.594 -14.102 1 87.25 26 ASN B O 1
ATOM 1407 N N . GLY B 1 27 ? 17.906 -9.883 -13.703 1 88.25 27 GLY B N 1
ATOM 1408 C CA . GLY B 1 27 ? 17.469 -11.203 -13.289 1 88.25 27 GLY B CA 1
ATOM 1409 C C . GLY B 1 27 ? 17.781 -11.508 -11.844 1 88.25 27 GLY B C 1
ATOM 1410 O O . GLY B 1 27 ? 17.75 -12.672 -11.43 1 88.25 27 GLY B O 1
ATOM 1411 N N . ILE B 1 28 ? 18.156 -10.523 -11.117 1 89.81 28 ILE B N 1
ATOM 1412 C CA . ILE B 1 28 ? 18.438 -10.703 -9.695 1 89.81 28 ILE B CA 1
ATOM 1413 C C . ILE B 1 28 ? 17.141 -10.578 -8.891 1 89.81 28 ILE B C 1
ATOM 1415 O O . ILE B 1 28 ? 16.359 -9.641 -9.102 1 89.81 28 ILE B O 1
ATOM 1419 N N . ILE B 1 29 ? 16.938 -11.547 -7.996 1 92.5 29 ILE B N 1
ATOM 1420 C CA . ILE B 1 29 ? 15.781 -11.461 -7.121 1 92.5 29 ILE B CA 1
ATOM 1421 C C . ILE B 1 29 ? 15.969 -10.32 -6.125 1 92.5 29 ILE B C 1
ATOM 1423 O O . ILE B 1 29 ? 16.953 -10.289 -5.379 1 92.5 29 ILE B O 1
ATOM 1427 N N . LEU B 1 30 ? 15.047 -9.414 -6.062 1 91.88 30 LEU B N 1
ATOM 1428 C CA . LEU B 1 30 ? 15.125 -8.25 -5.188 1 91.88 30 LEU B CA 1
ATOM 1429 C C . LEU B 1 30 ? 14.297 -8.461 -3.926 1 91.88 30 LEU B C 1
ATOM 1431 O O . LEU B 1 30 ? 14.656 -7.973 -2.852 1 91.88 30 LEU B O 1
ATOM 1435 N N . GLY B 1 31 ? 13.188 -9.148 -4.09 1 93.75 31 GLY B N 1
ATOM 1436 C CA . GLY B 1 31 ? 12.281 -9.383 -2.98 1 93.75 31 GLY B CA 1
ATOM 1437 C C . GLY B 1 31 ? 11.227 -10.43 -3.281 1 93.75 31 GLY B C 1
ATOM 1438 O O . GLY B 1 31 ? 10.867 -10.641 -4.441 1 93.75 31 GLY B O 1
ATOM 1439 N N . ILE B 1 32 ? 10.781 -11.062 -2.227 1 96.12 32 ILE B N 1
ATOM 1440 C CA . ILE B 1 32 ? 9.703 -12.039 -2.32 1 96.12 32 ILE B CA 1
ATOM 1441 C C . ILE B 1 32 ? 8.625 -11.719 -1.292 1 96.12 32 ILE B C 1
ATOM 1443 O O . ILE B 1 32 ? 8.898 -11.07 -0.28 1 96.12 32 ILE B O 1
ATOM 1447 N N . GLY B 1 33 ? 7.43 -12.148 -1.623 1 97.62 33 GLY B N 1
ATOM 1448 C CA . GLY B 1 33 ? 6.336 -11.883 -0.7 1 97.62 33 GLY B CA 1
ATOM 1449 C C . GLY B 1 33 ? 5.195 -12.875 -0.834 1 97.62 33 GLY B C 1
ATOM 1450 O O . GLY B 1 33 ? 5.051 -13.531 -1.867 1 97.62 33 GLY B O 1
ATOM 1451 N N . TYR B 1 34 ? 4.523 -13 0.227 1 98.44 34 TYR B N 1
ATOM 1452 C CA . TYR B 1 34 ? 3.271 -13.734 0.299 1 98.44 34 TYR B CA 1
ATOM 1453 C C . TYR B 1 34 ? 2.242 -12.992 1.14 1 98.44 34 TYR B C 1
ATOM 1455 O O . TYR B 1 34 ? 2.598 -12.109 1.927 1 98.44 34 TYR B O 1
ATOM 1463 N N . ASN B 1 35 ? 0.963 -13.242 0.874 1 98.5 35 ASN B N 1
ATOM 1464 C CA . ASN B 1 35 ? -0.063 -12.547 1.647 1 98.5 35 ASN B CA 1
ATOM 1465 C C . ASN B 1 35 ? -0.087 -13.023 3.098 1 98.5 35 ASN B C 1
ATOM 1467 O O . ASN B 1 35 ? 0.113 -14.211 3.371 1 98.5 35 ASN B O 1
ATOM 1471 N N . GLY B 1 36 ? -0.282 -12.164 4.016 1 98.12 36 GLY B N 1
ATOM 1472 C CA . GLY B 1 36 ? -0.332 -12.391 5.449 1 98.12 36 GLY B CA 1
ATOM 1473 C C . GLY B 1 36 ? -0.542 -11.117 6.25 1 98.12 36 GLY B C 1
ATOM 1474 O O . GLY B 1 36 ? -0.724 -10.047 5.68 1 98.12 36 GLY B O 1
ATOM 1475 N N . PHE B 1 37 ? -0.627 -11.281 7.512 1 98.5 37 PHE B N 1
ATOM 1476 C CA . PHE B 1 37 ? -0.774 -10.102 8.352 1 98.5 37 PHE B CA 1
ATOM 1477 C C . PHE B 1 37 ? 0.558 -9.375 8.508 1 98.5 37 PHE B C 1
ATOM 1479 O O . PHE B 1 37 ? 1.621 -9.984 8.367 1 98.5 37 PHE B O 1
ATOM 1486 N N . PRO B 1 38 ? 0.494 -8.031 8.766 1 97.75 38 PRO B N 1
ATOM 1487 C CA . PRO B 1 38 ? 1.729 -7.246 8.875 1 97.75 38 PRO B CA 1
ATOM 1488 C C . PRO B 1 38 ? 2.66 -7.77 9.969 1 97.75 38 PRO B C 1
ATOM 1490 O O . PRO B 1 38 ? 2.209 -8.445 10.898 1 97.75 38 PRO B O 1
ATOM 1493 N N . ARG B 1 39 ? 3.928 -7.441 9.797 1 95.5 39 ARG B N 1
ATOM 1494 C CA . ARG B 1 39 ? 4.922 -7.828 10.797 1 95.5 39 ARG B CA 1
ATOM 1495 C C . ARG B 1 39 ? 4.516 -7.355 12.188 1 95.5 39 ARG B C 1
ATOM 1497 O O . ARG B 1 39 ? 4.039 -6.234 12.352 1 95.5 39 ARG B O 1
ATOM 1504 N N . GLY B 1 40 ? 4.645 -8.258 13.188 1 96.19 40 GLY B N 1
ATOM 1505 C CA . GLY B 1 40 ? 4.312 -7.895 14.555 1 96.19 40 GLY B CA 1
ATOM 1506 C C . GLY B 1 40 ? 2.85 -8.102 14.898 1 96.19 40 GLY B C 1
ATOM 1507 O O . GLY B 1 40 ? 2.453 -7.98 16.062 1 96.19 40 GLY B O 1
ATOM 1508 N N . CYS B 1 41 ? 2.039 -8.414 13.883 1 97.56 41 CYS B N 1
ATOM 1509 C CA . CYS B 1 41 ? 0.631 -8.727 14.094 1 97.56 41 CYS B CA 1
ATOM 1510 C C . CYS B 1 41 ? 0.401 -10.234 14.055 1 97.56 41 CYS B C 1
ATOM 1512 O O . CYS B 1 41 ? 0.465 -10.852 12.984 1 97.56 41 CYS B O 1
ATOM 1514 N N . SER B 1 42 ? 0.081 -10.703 15.141 1 95.69 42 SER B N 1
ATOM 1515 C CA . SER B 1 42 ? 0.019 -12.156 15.305 1 95.69 42 SER B CA 1
ATOM 1516 C C . SER B 1 42 ? -1.111 -12.758 14.469 1 95.69 42 SER B C 1
ATOM 1518 O O . SER B 1 42 ? -2.24 -12.266 14.5 1 95.69 42 SER B O 1
ATOM 1520 N N . ASP B 1 43 ? -0.825 -13.844 13.859 1 94.38 43 ASP B N 1
ATOM 1521 C CA . ASP B 1 43 ? -1.788 -14.57 13.039 1 94.38 43 ASP B CA 1
ATOM 1522 C C . ASP B 1 43 ? -2.943 -15.102 13.883 1 94.38 43 ASP B C 1
ATOM 1524 O O . ASP B 1 43 ? -4.039 -15.336 13.375 1 94.38 43 ASP B O 1
ATOM 1528 N N . ASP B 1 44 ? -2.689 -15.25 15.18 1 94.81 44 ASP B N 1
ATOM 1529 C CA . ASP B 1 44 ? -3.691 -15.844 16.062 1 94.81 44 ASP B CA 1
ATOM 1530 C C . ASP B 1 44 ? -4.613 -14.773 16.641 1 94.81 44 ASP B C 1
ATOM 1532 O O . ASP B 1 44 ? -5.656 -15.094 17.219 1 94.81 44 ASP B O 1
ATOM 1536 N N . GLN B 1 45 ? -4.301 -13.547 16.469 1 96.56 45 GLN B N 1
ATOM 1537 C CA . GLN B 1 45 ? -5.051 -12.477 17.125 1 96.56 45 GLN B CA 1
ATOM 1538 C C . GLN B 1 45 ? -5.898 -11.703 16.125 1 96.56 45 GLN B C 1
ATOM 1540 O O . GLN B 1 45 ? -6.645 -10.797 16.5 1 96.56 45 GLN B O 1
ATOM 1545 N N . LEU B 1 46 ? -5.77 -12 14.867 1 97.44 46 LEU B N 1
ATOM 1546 C CA . LEU B 1 46 ? -6.562 -11.375 13.812 1 97.44 46 LEU B CA 1
ATOM 1547 C C . LEU B 1 46 ? -7.383 -12.422 13.062 1 97.44 46 LEU B C 1
ATOM 1549 O O . LEU B 1 46 ? -6.98 -13.578 12.961 1 97.44 46 LEU B O 1
ATOM 1553 N N . PRO B 1 47 ? -8.484 -12.047 12.555 1 96.88 47 PRO B N 1
ATOM 1554 C CA . PRO B 1 47 ? -9.375 -13.016 11.906 1 96.88 47 PRO B CA 1
ATOM 1555 C C . PRO B 1 47 ? -8.938 -13.359 10.484 1 96.88 47 PRO B C 1
ATOM 1557 O O . PRO B 1 47 ? -8.562 -12.461 9.719 1 96.88 47 PRO B O 1
ATOM 1560 N N . TRP B 1 48 ? -9.047 -14.578 10.031 1 96.5 48 TRP B N 1
ATOM 1561 C CA . TRP B 1 48 ? -8.789 -15.031 8.672 1 96.5 48 TRP B CA 1
ATOM 1562 C C . TRP B 1 48 ? -10.086 -15.219 7.902 1 96.5 48 TRP B C 1
ATOM 1564 O O . TRP B 1 48 ? -10.07 -15.516 6.703 1 96.5 48 TRP B O 1
ATOM 1574 N N . ALA B 1 49 ? -11.234 -15.008 8.594 1 95.69 49 ALA B N 1
ATOM 1575 C CA . ALA B 1 49 ? -12.547 -15.266 8.008 1 95.69 49 ALA B CA 1
ATOM 1576 C C . ALA B 1 49 ? -12.805 -14.344 6.816 1 95.69 49 ALA B C 1
ATOM 1578 O O . ALA B 1 49 ? -12.445 -13.164 6.848 1 95.69 49 ALA B O 1
ATOM 1579 N N . LYS B 1 50 ? -13.5 -14.781 5.785 1 94.69 50 LYS B N 1
ATOM 1580 C CA . LYS B 1 50 ? -13.883 -14 4.617 1 94.69 50 LYS B CA 1
ATOM 1581 C C . LYS B 1 50 ? -15.234 -13.312 4.84 1 94.69 50 LYS B C 1
ATOM 1583 O O . LYS B 1 50 ? -15.57 -12.359 4.141 1 94.69 50 LYS B O 1
ATOM 1588 N N . MET B 1 51 ? -15.961 -13.898 5.715 1 94.75 51 MET B N 1
ATOM 1589 C CA . MET B 1 51 ? -17.297 -13.375 6.004 1 94.75 51 MET B CA 1
ATOM 1590 C C . MET B 1 51 ? -17.5 -13.211 7.508 1 94.75 51 MET B C 1
ATOM 1592 O O . MET B 1 51 ? -16.953 -13.977 8.297 1 94.75 51 MET B O 1
ATOM 1596 N N . SER B 1 52 ? -18.281 -12.242 7.848 1 94.5 52 SER B N 1
ATOM 1597 C CA . SER B 1 52 ? -18.656 -11.969 9.234 1 94.5 52 SER B CA 1
ATOM 1598 C C . SER B 1 52 ? -20.062 -12.461 9.547 1 94.5 52 SER B C 1
ATOM 1600 O O . SER B 1 52 ? -20.984 -12.227 8.773 1 94.5 52 SER B O 1
ATOM 1602 N N . LYS B 1 53 ? -20.203 -13.086 10.68 1 93.38 53 LYS B N 1
ATOM 1603 C CA . LYS B 1 53 ? -21.531 -13.531 11.102 1 93.38 53 LYS B CA 1
ATOM 1604 C C . LYS B 1 53 ? -22.438 -12.344 11.422 1 93.38 53 LYS B C 1
ATOM 1606 O O . LYS B 1 53 ? -23.625 -12.375 11.133 1 93.38 53 LYS B O 1
ATOM 1611 N N . SER B 1 54 ? -21.891 -11.273 11.961 1 94.25 54 SER B N 1
ATOM 1612 C CA . SER B 1 54 ? -22.656 -10.102 12.375 1 94.25 54 SER B CA 1
ATOM 1613 C C . SER B 1 54 ? -22.641 -9.023 11.297 1 94.25 54 SER B C 1
ATOM 1615 O O . SER B 1 54 ? -23.297 -7.988 11.438 1 94.25 54 SER B O 1
ATOM 1617 N N . GLY B 1 55 ? -21.859 -9.234 10.273 1 93.38 55 GLY B N 1
ATOM 1618 C CA . GLY B 1 55 ? -21.766 -8.25 9.211 1 93.38 55 GLY B CA 1
ATOM 1619 C C . GLY B 1 55 ? -20.719 -7.191 9.469 1 93.38 55 GLY B C 1
ATOM 1620 O O . GLY B 1 55 ? -20.609 -6.211 8.727 1 93.38 55 GLY B O 1
ATOM 1621 N N . ASP B 1 56 ? -19.922 -7.371 10.516 1 93.88 56 ASP B N 1
ATOM 1622 C CA . ASP B 1 56 ? -18.859 -6.438 10.859 1 93.88 56 ASP B CA 1
ATOM 1623 C C . ASP B 1 56 ? -17.594 -6.746 10.078 1 93.88 56 ASP B C 1
ATOM 1625 O O . ASP B 1 56 ? -16.953 -7.781 10.289 1 93.88 56 ASP B O 1
ATOM 1629 N N . PRO B 1 57 ? -17.203 -5.809 9.266 1 94.69 57 PRO B N 1
ATOM 1630 C CA . PRO B 1 57 ? -16 -6.062 8.461 1 94.69 57 PRO B CA 1
ATOM 1631 C C . PRO B 1 57 ? -14.758 -6.309 9.312 1 94.69 57 PRO B C 1
ATOM 1633 O O . PRO B 1 57 ? -13.82 -6.961 8.859 1 94.69 57 PRO B O 1
ATOM 1636 N N . LEU B 1 58 ? -14.781 -5.82 10.523 1 95.31 58 LEU B N 1
ATOM 1637 C CA . LEU B 1 58 ? -13.625 -5.969 11.398 1 95.31 58 LEU B CA 1
ATOM 1638 C C . LEU B 1 58 ? -13.445 -7.422 11.828 1 95.31 58 LEU B C 1
ATOM 1640 O O . LEU B 1 58 ? -12.398 -7.797 12.359 1 95.31 58 LEU B O 1
ATOM 1644 N N . GLU B 1 59 ? -14.461 -8.219 11.484 1 96.5 59 GLU B N 1
ATOM 1645 C CA . GLU B 1 59 ? -14.406 -9.641 11.82 1 96.5 59 GLU B CA 1
ATOM 1646 C C . GLU B 1 59 ? -13.891 -10.469 10.648 1 96.5 59 GLU B C 1
ATOM 1648 O O . GLU B 1 59 ? -13.891 -11.695 10.695 1 96.5 59 GLU B O 1
ATOM 1653 N N . THR B 1 60 ? -13.453 -9.859 9.633 1 97.5 60 THR B N 1
ATOM 1654 C CA . THR B 1 60 ? -12.906 -10.516 8.453 1 97.5 60 THR B CA 1
ATOM 1655 C C . THR B 1 60 ? -11.422 -10.195 8.289 1 97.5 60 THR B C 1
ATOM 1657 O O . THR B 1 60 ? -10.898 -9.297 8.961 1 97.5 60 THR B O 1
ATOM 1660 N N . LYS B 1 61 ? -10.711 -10.852 7.391 1 97.62 61 LYS B N 1
ATOM 1661 C CA . LYS B 1 61 ? -9.281 -10.656 7.184 1 97.62 61 LYS B CA 1
ATOM 1662 C C . LYS B 1 61 ? -9.008 -9.383 6.395 1 97.62 61 LYS B C 1
ATOM 1664 O O . LYS B 1 61 ? -7.895 -8.852 6.426 1 97.62 61 LYS B O 1
ATOM 1669 N N . TYR B 1 62 ? -9.961 -8.766 5.711 1 96.69 62 TYR B N 1
ATOM 1670 C CA . TYR B 1 62 ? -9.773 -7.805 4.629 1 96.69 62 TYR B CA 1
ATOM 1671 C C . TYR B 1 62 ? -9.203 -6.492 5.156 1 96.69 62 TYR B C 1
ATOM 1673 O O . TYR B 1 62 ? -8.312 -5.902 4.543 1 96.69 62 TYR B O 1
ATOM 1681 N N . PRO B 1 63 ? -9.609 -6.094 6.344 1 97.38 63 PRO B N 1
ATOM 1682 C CA . PRO B 1 63 ? -9.016 -4.844 6.824 1 97.38 63 PRO B CA 1
ATOM 1683 C C . PRO B 1 63 ? -7.555 -5 7.234 1 97.38 63 PRO B C 1
ATOM 1685 O O . PRO B 1 63 ? -6.855 -4.004 7.43 1 97.38 63 PRO B O 1
ATOM 1688 N N . TYR B 1 64 ? -7.043 -6.254 7.27 1 98.38 64 TYR B N 1
ATOM 1689 C CA . TYR B 1 64 ? -5.793 -6.453 7.992 1 98.38 64 TYR B CA 1
ATOM 1690 C C . TYR B 1 64 ? -4.734 -7.074 7.086 1 98.38 64 TYR B C 1
ATOM 1692 O O . TYR B 1 64 ? -3.537 -6.824 7.258 1 98.38 64 TYR B O 1
ATOM 1700 N N . VAL B 1 65 ? -5.121 -7.883 6.148 1 98.44 65 VAL B N 1
ATOM 1701 C CA . VAL B 1 65 ? -4.18 -8.719 5.406 1 98.44 65 VAL B CA 1
ATOM 1702 C C . VAL B 1 65 ? -3.402 -7.863 4.41 1 98.44 65 VAL B C 1
ATOM 1704 O O . VAL B 1 65 ? -3.973 -6.988 3.754 1 98.44 65 VAL B O 1
ATOM 1707 N N . CYS B 1 66 ? -2.123 -8.062 4.375 1 98.44 66 CYS B N 1
ATOM 1708 C CA . CYS B 1 66 ? -1.273 -7.523 3.32 1 98.44 66 CYS B CA 1
ATOM 1709 C C . CYS B 1 66 ? -1.18 -8.484 2.143 1 98.44 66 CYS B C 1
ATOM 1711 O O . CYS B 1 66 ? -1.028 -9.695 2.336 1 98.44 66 CYS B O 1
ATOM 1713 N N . HIS B 1 67 ? -1.244 -7.957 0.945 1 98.5 67 HIS B N 1
ATOM 1714 C CA . HIS B 1 67 ? -1.101 -8.797 -0.235 1 98.5 67 HIS B CA 1
ATOM 1715 C C . HIS B 1 67 ? 0.367 -9.086 -0.533 1 98.5 67 HIS B C 1
ATOM 1717 O O . HIS B 1 67 ? 1.255 -8.406 -0.011 1 98.5 67 HIS B O 1
ATOM 1723 N N . ALA B 1 68 ? 0.585 -10.117 -1.326 1 98.62 68 ALA B N 1
ATOM 1724 C CA . ALA B 1 68 ? 1.927 -10.609 -1.621 1 98.62 68 ALA B CA 1
ATOM 1725 C C . ALA B 1 68 ? 2.771 -9.547 -2.307 1 98.62 68 ALA B C 1
ATOM 1727 O O . ALA B 1 68 ? 3.975 -9.438 -2.053 1 98.62 68 ALA B O 1
ATOM 1728 N N . GLU B 1 69 ? 2.125 -8.758 -3.244 1 97.62 69 GLU B N 1
ATOM 1729 C CA . GLU B 1 69 ? 2.826 -7.727 -4 1 97.62 69 GLU B CA 1
ATOM 1730 C C . GLU B 1 69 ? 3.43 -6.68 -3.072 1 97.62 69 GLU B C 1
ATOM 1732 O O . GLU B 1 69 ? 4.59 -6.289 -3.238 1 97.62 69 GLU B O 1
ATOM 1737 N N . VAL B 1 70 ? 2.598 -6.246 -2.08 1 97.25 70 VAL B N 1
ATOM 1738 C CA . VAL B 1 70 ? 3.051 -5.246 -1.119 1 97.25 70 VAL B CA 1
ATOM 1739 C C . VAL B 1 70 ? 4.266 -5.773 -0.359 1 97.25 70 VAL B C 1
ATOM 1741 O O . VAL B 1 70 ? 5.289 -5.098 -0.265 1 97.25 70 VAL B O 1
ATOM 1744 N N . ASN B 1 71 ? 4.215 -7 0.091 1 96.94 71 ASN B N 1
ATOM 1745 C CA . ASN B 1 71 ? 5.297 -7.594 0.872 1 96.94 71 ASN B CA 1
ATOM 1746 C C . ASN B 1 71 ? 6.551 -7.797 0.027 1 96.94 71 ASN B C 1
ATOM 1748 O O . ASN B 1 71 ? 7.668 -7.609 0.511 1 96.94 71 ASN B O 1
ATOM 1752 N N . ALA B 1 72 ? 6.41 -8.227 -1.229 1 96.12 72 ALA B N 1
ATOM 1753 C CA . ALA B 1 72 ? 7.57 -8.406 -2.1 1 96.12 72 ALA B CA 1
ATOM 1754 C C . ALA B 1 72 ? 8.297 -7.086 -2.332 1 96.12 72 ALA B C 1
ATOM 1756 O O . ALA B 1 72 ? 9.523 -7.031 -2.307 1 96.12 72 ALA B O 1
ATOM 1757 N N . ILE B 1 73 ? 7.527 -6.008 -2.516 1 93.81 73 ILE B N 1
ATOM 1758 C CA . ILE B 1 73 ? 8.078 -4.703 -2.869 1 93.81 73 ILE B CA 1
ATOM 1759 C C . ILE B 1 73 ? 8.695 -4.051 -1.635 1 93.81 73 ILE B C 1
ATOM 1761 O O . ILE B 1 73 ? 9.781 -3.473 -1.71 1 93.81 73 ILE B O 1
ATOM 1765 N N . LEU B 1 74 ? 8.062 -4.199 -0.477 1 91.56 74 LEU B N 1
ATOM 1766 C CA . LEU B 1 74 ? 8.523 -3.494 0.715 1 91.56 74 LEU B CA 1
ATOM 1767 C C . LEU B 1 74 ? 9.602 -4.301 1.438 1 91.56 74 LEU B C 1
ATOM 1769 O O . LEU B 1 74 ? 10.328 -3.758 2.271 1 91.56 74 LEU B O 1
ATOM 1773 N N . ASN B 1 75 ? 9.734 -5.605 1.145 1 85.44 75 ASN B N 1
ATOM 1774 C CA . ASN B 1 75 ? 10.797 -6.422 1.725 1 85.44 75 ASN B CA 1
ATOM 1775 C C . ASN B 1 75 ? 12.094 -6.285 0.938 1 85.44 75 ASN B C 1
ATOM 1777 O O . ASN B 1 75 ? 13.07 -6.988 1.219 1 85.44 75 ASN B O 1
ATOM 1781 N N . THR B 1 76 ? 12.141 -5.398 0.055 1 82.5 76 THR B N 1
ATOM 1782 C CA . THR B 1 76 ? 13.32 -5.258 -0.788 1 82.5 76 THR B CA 1
ATOM 1783 C C . THR B 1 76 ? 14.445 -4.555 -0.033 1 82.5 76 THR B C 1
ATOM 1785 O O . THR B 1 76 ? 14.195 -3.637 0.751 1 82.5 76 THR B O 1
ATOM 1788 N N . ASN B 1 77 ? 15.633 -5.133 -0.16 1 65.56 77 ASN B N 1
ATOM 1789 C CA . ASN B 1 77 ? 16.812 -4.559 0.473 1 65.56 77 ASN B CA 1
ATOM 1790 C C . ASN B 1 77 ? 17.562 -3.619 -0.473 1 65.56 77 ASN B C 1
ATOM 1792 O O . ASN B 1 77 ? 18.656 -3.156 -0.161 1 65.56 77 ASN B O 1
ATOM 1796 N N . HIS B 1 78 ? 17.062 -3.484 -1.601 1 62.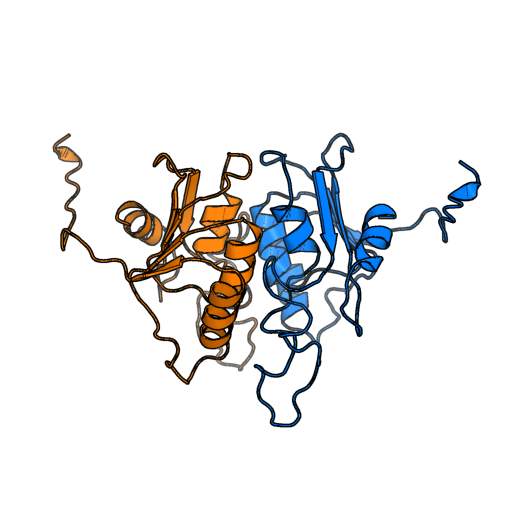22 78 HIS B N 1
ATOM 1797 C CA . HIS B 1 78 ? 17.781 -2.684 -2.578 1 62.22 78 HIS B CA 1
ATOM 1798 C C . HIS B 1 78 ? 17.016 -1.412 -2.93 1 62.22 78 HIS B C 1
ATOM 1800 O O . HIS B 1 78 ? 15.789 -1.385 -2.861 1 62.22 78 HIS B O 1
ATOM 1806 N N . ALA B 1 79 ? 17.844 -0.364 -2.977 1 57.78 79 ALA B N 1
ATOM 1807 C CA . ALA B 1 79 ? 17.25 0.85 -3.529 1 57.78 79 ALA B CA 1
ATOM 1808 C C . ALA B 1 79 ? 16.516 0.558 -4.844 1 57.78 79 ALA B C 1
ATOM 1810 O O . ALA B 1 79 ? 16.812 -0.43 -5.516 1 57.78 79 ALA B O 1
ATOM 1811 N N . SER B 1 80 ? 15.508 1.408 -5.148 1 58.09 80 SER B N 1
ATOM 1812 C CA . SER B 1 80 ? 14.633 1.325 -6.312 1 58.09 80 SER B CA 1
ATOM 1813 C C . SER B 1 80 ? 15.414 0.941 -7.566 1 58.09 80 SER B C 1
ATOM 1815 O O . SER B 1 80 ? 16.5 1.471 -7.812 1 58.09 80 SER B O 1
ATOM 1817 N N . ALA B 1 81 ? 15.195 -0.295 -8.023 1 60.38 81 ALA B N 1
ATOM 1818 C CA . ALA B 1 81 ? 15.734 -0.613 -9.344 1 60.38 81 ALA B CA 1
ATOM 1819 C C . ALA B 1 81 ? 14.695 -0.366 -10.438 1 60.38 81 ALA B C 1
ATOM 1821 O O . ALA B 1 81 ? 13.617 -0.966 -10.422 1 60.38 81 ALA B O 1
ATOM 1822 N N . ALA B 1 82 ? 14.898 0.753 -11.078 1 66.5 82 ALA B N 1
ATOM 1823 C CA . ALA B 1 82 ? 14.039 1.007 -12.234 1 66.5 82 ALA B CA 1
ATOM 1824 C C . ALA B 1 82 ? 14.031 -0.186 -13.188 1 66.5 82 ALA B C 1
ATOM 1826 O O . ALA B 1 82 ? 15.039 -0.881 -13.328 1 66.5 82 ALA B O 1
ATOM 1827 N N . GLY B 1 83 ? 12.883 -0.469 -13.688 1 81.44 83 GLY B N 1
ATOM 1828 C CA . GLY B 1 83 ? 12.75 -1.459 -14.742 1 81.44 83 GLY B CA 1
ATOM 1829 C C . GLY B 1 83 ? 12.578 -2.871 -14.219 1 81.44 83 GLY B C 1
ATOM 1830 O O . GLY B 1 83 ? 12.914 -3.84 -14.906 1 81.44 83 GLY B O 1
ATOM 1831 N N . GLN B 1 84 ? 12.141 -3.002 -13.047 1 92.06 84 GLN B N 1
ATOM 1832 C CA . GLN B 1 84 ? 11.961 -4.309 -12.414 1 92.06 84 GLN B CA 1
ATOM 1833 C C . GLN B 1 84 ? 10.742 -5.027 -12.984 1 92.06 84 GLN B C 1
ATOM 1835 O O . GLN B 1 84 ? 9.875 -4.402 -13.594 1 92.06 84 GLN B O 1
ATOM 1840 N N . ARG B 1 85 ? 10.812 -6.344 -12.789 1 95.88 85 ARG B N 1
ATOM 1841 C CA . ARG B 1 85 ? 9.688 -7.203 -13.148 1 95.88 85 ARG B CA 1
ATOM 1842 C C . ARG B 1 85 ? 9.078 -7.852 -11.914 1 95.88 85 ARG B C 1
ATOM 1844 O O . ARG B 1 85 ? 9.797 -8.312 -11.023 1 95.88 85 ARG B O 1
ATOM 1851 N N . LEU B 1 86 ? 7.758 -7.855 -11.93 1 97.31 86 LEU B N 1
ATOM 1852 C CA . LEU B 1 86 ? 7.047 -8.492 -10.82 1 97.31 86 LEU B CA 1
ATOM 1853 C C . LEU B 1 86 ? 6.305 -9.734 -11.305 1 97.31 86 LEU B C 1
ATOM 1855 O O . LEU B 1 86 ? 5.504 -9.664 -12.234 1 97.31 86 LEU B O 1
ATOM 1859 N N . TYR B 1 87 ? 6.656 -10.852 -10.703 1 97 87 TYR B N 1
ATOM 1860 C CA . TYR B 1 87 ? 5.922 -12.094 -10.906 1 97 87 TYR B CA 1
ATOM 1861 C C . TYR B 1 87 ? 4.949 -12.344 -9.758 1 97 87 TYR B C 1
ATOM 1863 O O . TYR B 1 87 ? 5.328 -12.281 -8.586 1 97 87 TYR B O 1
ATOM 1871 N N . VAL B 1 88 ? 3.691 -12.617 -10.055 1 97.75 88 VAL B N 1
ATOM 1872 C CA . VAL B 1 88 ? 2.697 -12.852 -9.016 1 97.75 88 VAL B CA 1
ATOM 1873 C C . VAL B 1 88 ? 1.814 -14.039 -9.398 1 97.75 88 VAL B C 1
ATOM 1875 O O . VAL B 1 88 ? 1.546 -14.266 -10.578 1 97.75 88 VAL B O 1
ATOM 1878 N N . THR B 1 89 ? 1.338 -14.727 -8.422 1 96.62 89 THR B N 1
ATOM 1879 C CA . THR B 1 89 ? 0.539 -15.914 -8.711 1 96.62 89 THR B CA 1
ATOM 1880 C C . THR B 1 89 ? -0.9 -15.531 -9.039 1 96.62 89 THR B C 1
ATOM 1882 O O . THR B 1 89 ? -1.622 -16.297 -9.68 1 96.62 89 THR B O 1
ATOM 1885 N N . MET B 1 90 ? -1.39 -14.391 -8.602 1 95 90 MET B N 1
ATOM 1886 C CA . MET B 1 90 ? -2.729 -13.891 -8.891 1 95 90 MET B CA 1
ATOM 1887 C C . MET B 1 90 ? -2.686 -12.414 -9.273 1 95 90 MET B C 1
ATOM 1889 O O . MET B 1 90 ? -1.958 -11.633 -8.656 1 95 90 MET B O 1
ATOM 1893 N N . PHE B 1 91 ? -3.496 -12.047 -10.227 1 95.56 91 PHE B N 1
ATOM 1894 C CA . PHE B 1 91 ? -3.512 -10.68 -10.727 1 95.56 91 PHE B CA 1
ATOM 1895 C C . PHE B 1 91 ? -3.768 -9.695 -9.594 1 95.56 91 PHE B C 1
ATOM 1897 O O . PHE B 1 91 ? -4.652 -9.906 -8.758 1 95.56 91 PHE B O 1
ATOM 1904 N N . PRO B 1 92 ? -3.088 -8.57 -9.555 1 97.25 92 PRO B N 1
ATOM 1905 C CA . PRO B 1 92 ? -3.166 -7.645 -8.422 1 97.25 92 PRO B CA 1
ATOM 1906 C C . PRO B 1 92 ? -4.453 -6.816 -8.43 1 97.25 92 PRO B C 1
ATOM 1908 O O . PRO B 1 92 ? -4.969 -6.477 -9.492 1 97.25 92 PRO B O 1
ATOM 1911 N N . CYS B 1 93 ? -4.969 -6.48 -7.223 1 96.62 93 CYS B N 1
ATOM 1912 C CA . CYS B 1 93 ? -6.055 -5.516 -7.078 1 96.62 93 CYS B CA 1
ATOM 1913 C C . CYS B 1 93 ? -5.559 -4.098 -7.324 1 96.62 93 CYS B C 1
ATOM 1915 O O . CYS B 1 93 ? -4.375 -3.885 -7.59 1 96.62 93 CYS B O 1
ATOM 1917 N N . ASN B 1 94 ? -6.461 -3.127 -7.238 1 97.5 94 ASN B N 1
ATOM 1918 C CA . ASN B 1 94 ? -6.098 -1.74 -7.512 1 97.5 94 ASN B CA 1
ATOM 1919 C C . ASN B 1 94 ? -5.156 -1.187 -6.445 1 97.5 94 ASN B C 1
ATOM 1921 O O . ASN B 1 94 ? -4.289 -0.364 -6.746 1 97.5 94 ASN B O 1
ATOM 1925 N N . GLU B 1 95 ? -5.285 -1.574 -5.18 1 97.62 95 GLU B N 1
ATOM 1926 C CA . GLU B 1 95 ? -4.371 -1.111 -4.137 1 97.62 95 GLU B CA 1
ATOM 1927 C C . GLU B 1 95 ? -2.939 -1.562 -4.418 1 97.62 95 GLU B C 1
ATOM 1929 O O . GLU B 1 95 ? -2.002 -0.77 -4.312 1 97.62 95 GLU B O 1
ATOM 1934 N N . CYS B 1 96 ? -2.816 -2.748 -4.824 1 98.25 96 CYS B N 1
ATOM 1935 C CA . CYS B 1 96 ? -1.495 -3.262 -5.168 1 98.25 96 CYS B CA 1
ATOM 1936 C C . CYS B 1 96 ? -0.982 -2.629 -6.457 1 98.25 96 CYS B C 1
ATOM 1938 O O . CYS B 1 96 ? 0.22 -2.406 -6.609 1 98.25 96 CYS B O 1
ATOM 1940 N N . ALA B 1 97 ? -1.875 -2.385 -7.426 1 97.81 97 ALA B N 1
ATOM 1941 C CA . ALA B 1 97 ? -1.471 -1.726 -8.664 1 97.81 97 ALA B CA 1
ATOM 1942 C C . ALA B 1 97 ? -0.809 -0.38 -8.375 1 97.81 97 ALA B C 1
ATOM 1944 O O . ALA B 1 97 ? 0.207 -0.039 -8.984 1 97.81 97 ALA B O 1
ATOM 1945 N N . LYS B 1 98 ? -1.407 0.403 -7.461 1 98.19 98 LYS B N 1
ATOM 1946 C CA . LYS B 1 98 ? -0.835 1.688 -7.07 1 98.19 98 LYS B CA 1
ATOM 1947 C C . LYS B 1 98 ? 0.596 1.522 -6.566 1 98.19 98 LYS B C 1
ATOM 1949 O O . LYS B 1 98 ? 1.485 2.289 -6.945 1 98.19 98 LYS B O 1
ATOM 1954 N N . ILE B 1 99 ? 0.829 0.526 -5.754 1 97.06 99 ILE B N 1
ATOM 1955 C CA . ILE B 1 99 ? 2.135 0.261 -5.16 1 97.06 99 ILE B CA 1
ATOM 1956 C C . ILE B 1 99 ? 3.113 -0.184 -6.246 1 97.06 99 ILE B C 1
ATOM 1958 O O . ILE B 1 99 ? 4.266 0.25 -6.266 1 97.06 99 ILE B O 1
ATOM 1962 N N . ILE B 1 100 ? 2.658 -1.028 -7.137 1 96.69 100 ILE B N 1
ATOM 1963 C CA . ILE B 1 100 ? 3.457 -1.524 -8.25 1 96.69 100 ILE B CA 1
ATOM 1964 C C . ILE B 1 100 ? 3.955 -0.351 -9.094 1 96.69 100 ILE B C 1
ATOM 1966 O O . ILE B 1 100 ? 5.148 -0.256 -9.391 1 96.69 100 ILE B O 1
ATOM 1970 N N . ILE B 1 101 ? 3.078 0.542 -9.438 1 96.81 101 ILE B N 1
ATOM 1971 C CA . ILE B 1 101 ? 3.404 1.693 -10.273 1 96.81 101 ILE B CA 1
ATOM 1972 C C . ILE B 1 101 ? 4.367 2.615 -9.523 1 96.81 101 ILE B C 1
ATOM 1974 O O . ILE B 1 101 ? 5.383 3.043 -10.078 1 96.81 101 ILE B O 1
ATOM 1978 N N . GLN B 1 102 ? 4.082 2.898 -8.227 1 94.81 102 GLN B N 1
ATOM 1979 C CA . GLN B 1 102 ? 4.887 3.834 -7.449 1 94.81 102 GLN B CA 1
ATOM 1980 C C . GLN B 1 102 ? 6.289 3.283 -7.207 1 94.81 102 GLN B C 1
ATOM 1982 O O . GLN B 1 102 ? 7.223 4.043 -6.934 1 94.81 102 GLN B O 1
ATOM 1987 N N . ASN B 1 103 ? 6.453 1.946 -7.324 1 93.31 103 ASN B N 1
ATOM 1988 C CA . ASN B 1 103 ? 7.766 1.333 -7.164 1 93.31 103 ASN B CA 1
ATOM 1989 C C . ASN B 1 103 ? 8.484 1.188 -8.5 1 93.31 103 ASN B C 1
ATOM 1991 O O . ASN B 1 103 ? 9.516 0.512 -8.586 1 93.31 103 ASN B O 1
ATOM 1995 N N . ALA B 1 104 ? 7.891 1.673 -9.578 1 92.94 104 ALA B N 1
ATOM 1996 C CA . ALA B 1 104 ? 8.484 1.771 -10.906 1 92.94 104 ALA B CA 1
ATOM 1997 C C . ALA B 1 104 ? 8.68 0.388 -11.523 1 92.94 104 ALA B C 1
ATOM 1999 O O . ALA B 1 104 ? 9.672 0.147 -12.219 1 92.94 104 ALA B O 1
ATOM 2000 N N . VAL B 1 105 ? 7.781 -0.509 -11.219 1 94.81 105 VAL B N 1
ATOM 2001 C CA . VAL B 1 105 ? 7.762 -1.8 -11.898 1 94.81 105 VAL B CA 1
ATOM 2002 C C . VAL B 1 105 ? 7.371 -1.605 -13.359 1 94.81 105 VAL B C 1
ATOM 2004 O O . VAL B 1 105 ? 6.395 -0.915 -13.664 1 94.81 105 VAL B O 1
ATOM 2007 N N . ARG B 1 106 ? 8.102 -2.223 -14.219 1 95.88 106 ARG B N 1
ATOM 2008 C CA . ARG B 1 106 ? 7.879 -2.014 -15.648 1 95.88 106 ARG B CA 1
ATOM 2009 C C . ARG B 1 106 ? 7.031 -3.137 -16.234 1 95.88 106 ARG B C 1
ATOM 2011 O O . ARG B 1 106 ? 6.27 -2.916 -17.188 1 95.88 106 ARG B O 1
ATOM 2018 N N . CYS B 1 107 ? 7.258 -4.297 -15.625 1 96.75 107 CYS B N 1
ATOM 2019 C CA . CYS B 1 107 ? 6.586 -5.465 -16.188 1 96.75 107 CYS B CA 1
ATOM 2020 C C . CYS B 1 107 ? 5.945 -6.305 -15.086 1 96.75 107 CYS B C 1
ATOM 2022 O O . CYS B 1 107 ? 6.562 -6.547 -14.047 1 96.75 107 CYS B O 1
ATOM 2024 N N . LEU B 1 108 ? 4.672 -6.746 -15.383 1 97.31 108 LEU B N 1
ATOM 2025 C CA . LEU B 1 108 ? 3.92 -7.617 -14.484 1 97.31 108 LEU B CA 1
ATOM 2026 C C . LEU B 1 108 ? 3.545 -8.922 -15.18 1 97.31 108 LEU B C 1
ATOM 2028 O O . LEU B 1 108 ? 2.926 -8.906 -16.25 1 97.31 108 LEU B O 1
ATOM 2032 N N . ARG B 1 109 ? 3.957 -9.992 -14.57 1 96.44 109 ARG B N 1
ATOM 2033 C CA . ARG B 1 109 ? 3.576 -11.328 -15.016 1 96.44 109 ARG B CA 1
ATOM 2034 C C . ARG B 1 109 ? 2.699 -12.023 -13.977 1 96.44 109 ARG B C 1
ATOM 2036 O O . ARG B 1 109 ? 3.096 -12.18 -12.82 1 96.44 109 ARG B O 1
ATOM 2043 N N . SER B 1 110 ? 1.553 -12.414 -14.438 1 95.56 110 SER B N 1
ATOM 2044 C CA . SER B 1 110 ? 0.614 -13.047 -13.516 1 95.56 110 SER B CA 1
ATOM 2045 C C . SER B 1 110 ? 0.239 -14.453 -13.984 1 95.56 110 SER B C 1
ATOM 2047 O O . SER B 1 110 ? 0.006 -14.672 -15.172 1 95.56 110 SER B O 1
ATOM 2049 N N . HIS B 1 111 ? 0.189 -15.344 -13.023 1 92.88 111 HIS B N 1
ATOM 2050 C CA . HIS B 1 111 ? -0.261 -16.703 -13.344 1 92.88 111 HIS B CA 1
ATOM 2051 C C . HIS B 1 111 ? -1.774 -16.734 -13.539 1 92.88 111 HIS B C 1
ATOM 2053 O O . HIS B 1 111 ? -2.258 -17.094 -14.617 1 92.88 111 HIS B O 1
ATOM 2059 N N . ILE B 1 112 ? -2.504 -16.5 -12.477 1 88.06 112 ILE B N 1
ATOM 2060 C CA . ILE B 1 112 ? -3.938 -16.266 -12.633 1 88.06 112 ILE B CA 1
ATOM 2061 C C . ILE B 1 112 ? -4.188 -14.859 -13.164 1 88.06 112 ILE B C 1
ATOM 2063 O O . ILE B 1 112 ? -3.785 -13.875 -12.539 1 88.06 112 ILE B O 1
ATOM 2067 N N . PHE B 1 113 ? -4.84 -14.797 -14.359 1 86.88 113 PHE B N 1
ATOM 2068 C CA . PHE B 1 113 ? -4.996 -13.523 -15.055 1 86.88 113 PHE B CA 1
ATOM 2069 C C . PHE B 1 113 ? -6.469 -13.148 -15.164 1 86.88 113 PHE B C 1
ATOM 2071 O O . PHE B 1 113 ? -7.277 -13.93 -15.672 1 86.88 113 PHE B O 1
ATOM 2078 N N . TYR B 1 114 ? -6.828 -12.102 -14.469 1 77.31 114 TYR B N 1
ATOM 2079 C CA . TYR B 1 114 ? -8.18 -11.586 -14.617 1 77.31 114 TYR B CA 1
ATOM 2080 C C . TYR B 1 114 ? -8.281 -10.648 -15.82 1 77.31 114 TYR B C 1
ATOM 2082 O O . TYR B 1 114 ? -7.488 -9.711 -15.953 1 77.31 114 TYR B O 1
ATOM 2090 N N . ARG B 1 115 ? -9.078 -11.086 -16.828 1 69.19 115 ARG B N 1
ATOM 2091 C CA . ARG B 1 115 ? -9.242 -10.242 -18 1 69.19 115 ARG B CA 1
ATOM 2092 C C . ARG B 1 115 ? -10.031 -8.984 -17.672 1 69.19 115 ARG B C 1
ATOM 2094 O O . ARG B 1 115 ? -10.766 -8.945 -16.688 1 69.19 115 ARG B O 1
ATOM 2101 N N . LYS B 1 116 ? -9.758 -7.859 -18.375 1 61.12 116 LYS B N 1
ATOM 2102 C CA . LYS B 1 116 ? -10.336 -6.531 -18.172 1 61.12 116 LYS B CA 1
ATOM 2103 C C . LYS B 1 116 ? -11.836 -6.613 -17.922 1 61.12 116 LYS B C 1
ATOM 2105 O O . LYS B 1 116 ? -12.383 -5.855 -17.109 1 61.12 116 LYS B O 1
ATOM 2110 N N . LYS B 1 117 ? -12.359 -7.551 -18.703 1 53.81 117 LYS B N 1
ATOM 2111 C CA . LYS B 1 117 ? -13.82 -7.559 -18.719 1 53.81 117 LYS B CA 1
ATOM 2112 C C . LYS B 1 117 ? -14.375 -8.281 -17.5 1 53.81 117 LYS B C 1
ATOM 2114 O O . LYS B 1 117 ? -15.586 -8.492 -17.391 1 53.81 117 LYS B O 1
ATOM 2119 N N . THR B 1 118 ? -13.523 -8.836 -16.781 1 57 118 THR B N 1
ATOM 2120 C CA . THR B 1 118 ? -14.195 -9.477 -15.656 1 57 118 THR B CA 1
ATOM 2121 C C . THR B 1 118 ? -14.984 -8.461 -14.836 1 57 118 THR B C 1
ATOM 2123 O O . THR B 1 118 ? -14.398 -7.633 -14.133 1 57 118 THR B O 1
ATOM 2126 N N . GLU B 1 119 ? -16.094 -8.016 -15.555 1 52.69 119 GLU B N 1
ATOM 2127 C CA . GLU B 1 119 ? -17.125 -7.008 -15.32 1 52.69 119 GLU B CA 1
ATOM 2128 C C . GLU B 1 119 ? -17.469 -6.891 -13.836 1 52.69 119 GLU B C 1
ATOM 2130 O O . GLU B 1 119 ? -18.047 -5.898 -13.398 1 52.69 119 GLU B O 1
ATOM 2135 N N . TYR B 1 120 ? -16.812 -7.738 -12.945 1 61.47 120 TYR B N 1
ATOM 2136 C CA . TYR B 1 120 ? -17.625 -7.637 -11.734 1 61.47 120 TYR B CA 1
ATOM 2137 C C . TYR B 1 120 ? -16.797 -7.094 -10.57 1 61.47 120 TYR B C 1
ATOM 2139 O O . TYR B 1 120 ? -17.344 -6.754 -9.516 1 61.47 120 TYR B O 1
ATOM 2147 N N . SER B 1 121 ? -15.477 -6.812 -10.789 1 85.88 121 SER B N 1
ATOM 2148 C CA . SER B 1 121 ? -14.945 -6.293 -9.531 1 85.88 121 SER B CA 1
ATOM 2149 C C . SER B 1 121 ? -14.281 -4.938 -9.727 1 85.88 121 SER B C 1
ATOM 2151 O O . SER B 1 121 ? -13.461 -4.77 -10.633 1 85.88 121 SER B O 1
ATOM 2153 N N . THR B 1 122 ? -14.859 -3.957 -9.125 1 92.38 122 THR B N 1
ATOM 2154 C CA . THR B 1 122 ? -14.344 -2.592 -9.125 1 92.38 122 THR B CA 1
ATOM 2155 C C . THR B 1 122 ? -12.828 -2.582 -8.945 1 92.38 122 THR B C 1
ATOM 2157 O O . THR B 1 122 ? -12.125 -1.858 -9.648 1 92.38 122 THR B O 1
ATOM 2160 N N . ALA B 1 123 ? -12.352 -3.479 -8.164 1 94.31 123 ALA B N 1
ATOM 2161 C CA . ALA B 1 123 ? -10.93 -3.506 -7.828 1 94.31 123 ALA B CA 1
ATOM 2162 C C . ALA B 1 123 ? -10.094 -3.895 -9.039 1 94.31 123 ALA B C 1
ATOM 2164 O O . ALA B 1 123 ? -9.078 -3.25 -9.328 1 94.31 123 ALA B O 1
ATOM 2165 N N . TYR B 1 124 ? -10.5 -4.871 -9.789 1 94.44 124 TYR B N 1
ATOM 2166 C CA . TYR B 1 124 ? -9.672 -5.379 -10.883 1 94.44 124 TYR B CA 1
ATOM 2167 C C . TYR B 1 124 ? -9.812 -4.508 -12.125 1 94.44 124 TYR B C 1
ATOM 2169 O O . TYR B 1 124 ? -8.859 -4.348 -12.891 1 94.44 124 TYR B O 1
ATOM 2177 N N . VAL B 1 125 ? -10.977 -3.936 -12.344 1 94.31 125 VAL B N 1
ATOM 2178 C CA . VAL B 1 125 ? -11.141 -2.984 -13.438 1 94.31 125 VAL B CA 1
ATOM 2179 C C . VAL B 1 125 ? -10.227 -1.778 -13.219 1 94.31 125 VAL B C 1
ATOM 2181 O O . VAL B 1 125 ? -9.516 -1.353 -14.133 1 94.31 125 VAL B O 1
ATOM 2184 N N . ALA B 1 126 ? -10.289 -1.247 -12.016 1 96.56 126 ALA B N 1
ATOM 2185 C CA . ALA B 1 126 ? -9.43 -0.115 -11.68 1 96.56 126 ALA B CA 1
ATOM 2186 C C . ALA B 1 126 ? -7.957 -0.487 -11.805 1 96.56 126 ALA B C 1
ATOM 2188 O O . ALA B 1 126 ? -7.141 0.325 -12.242 1 96.56 126 ALA B O 1
ATOM 2189 N N . SER B 1 127 ? -7.648 -1.691 -11.414 1 97 127 SER B N 1
ATOM 2190 C CA . SER B 1 127 ? -6.273 -2.168 -11.5 1 97 127 SER B CA 1
ATOM 2191 C C . SER B 1 127 ? -5.781 -2.168 -12.945 1 97 127 SER B C 1
ATOM 2193 O O . SER B 1 127 ? -4.73 -1.599 -13.25 1 97 127 SER B O 1
ATOM 2195 N N . HIS B 1 128 ? -6.547 -2.744 -13.82 1 95.56 128 HIS B N 1
ATOM 2196 C CA . HIS B 1 128 ? -6.188 -2.77 -15.234 1 95.56 128 HIS B CA 1
ATOM 2197 C C . HIS B 1 128 ? -6.027 -1.357 -15.789 1 95.56 128 HIS B C 1
ATOM 2199 O O . HIS B 1 128 ? -5.078 -1.078 -16.531 1 95.56 128 HIS B O 1
ATOM 2205 N N . LYS B 1 129 ? -6.945 -0.516 -15.469 1 96 129 LYS B N 1
ATOM 2206 C CA . LYS B 1 129 ? -6.926 0.864 -15.945 1 96 129 LYS B CA 1
ATOM 2207 C C . LYS B 1 129 ? -5.656 1.583 -15.5 1 96 129 LYS B C 1
ATOM 2209 O O . LYS B 1 129 ? -4.961 2.188 -16.328 1 96 129 LYS B O 1
ATOM 2214 N N . LEU B 1 130 ? -5.281 1.501 -14.258 1 98.06 130 LEU B N 1
ATOM 2215 C CA . LEU B 1 130 ? -4.102 2.158 -13.711 1 98.06 130 LEU B CA 1
ATOM 2216 C C . LEU B 1 130 ? -2.83 1.63 -14.367 1 98.06 130 LEU B C 1
ATOM 2218 O O . LEU B 1 130 ? -1.972 2.41 -14.789 1 98.06 130 LEU B O 1
ATOM 2222 N N . LEU B 1 131 ? -2.723 0.316 -14.406 1 97.5 131 LEU B N 1
ATOM 2223 C CA . LEU B 1 131 ? -1.525 -0.296 -14.969 1 97.5 131 LEU B CA 1
ATOM 2224 C C . LEU B 1 131 ? -1.35 0.104 -16.438 1 97.5 131 LEU B C 1
ATOM 2226 O O . LEU B 1 131 ? -0.237 0.417 -16.859 1 97.5 131 LEU B O 1
ATOM 2230 N N . SER B 1 132 ? -2.441 0.116 -17.141 1 97.19 132 SER B N 1
ATOM 2231 C CA . SER B 1 132 ? -2.404 0.519 -18.531 1 97.19 132 SER B CA 1
ATOM 2232 C C . SER B 1 132 ? -1.989 1.979 -18.688 1 97.19 132 SER B C 1
ATOM 2234 O O . SER B 1 132 ? -1.104 2.303 -19.469 1 97.19 132 SER B O 1
ATOM 2236 N N . MET B 1 133 ? -2.551 2.861 -17.969 1 97.94 133 MET B N 1
ATOM 2237 C CA . MET B 1 133 ? -2.244 4.289 -18.016 1 97.94 133 MET B CA 1
ATOM 2238 C C . MET B 1 133 ? -0.776 4.543 -17.703 1 97.94 133 MET B C 1
ATOM 2240 O O . MET B 1 133 ? -0.145 5.414 -18.297 1 97.94 133 MET B O 1
ATOM 2244 N N . ALA B 1 134 ? -0.237 3.801 -16.734 1 97.75 134 ALA B N 1
ATOM 2245 C CA . ALA B 1 134 ? 1.129 4.008 -16.266 1 97.75 134 ALA B CA 1
ATOM 2246 C C . ALA B 1 134 ? 2.141 3.377 -17.219 1 97.75 134 ALA B C 1
ATOM 2248 O O . ALA B 1 134 ? 3.352 3.518 -17.031 1 97.75 134 ALA B O 1
ATOM 2249 N N . GLY B 1 135 ? 1.639 2.576 -18.141 1 97.31 135 GLY B N 1
ATOM 2250 C CA . GLY B 1 135 ? 2.52 1.964 -19.125 1 97.31 135 GLY B CA 1
ATOM 2251 C C . GLY B 1 135 ? 3.191 0.702 -18.625 1 97.31 135 GLY B C 1
ATOM 2252 O O . GLY B 1 135 ? 4.258 0.322 -19.109 1 97.31 135 GLY B O 1
ATOM 2253 N N . VAL B 1 136 ? 2.666 0.072 -17.594 1 97.19 136 VAL B N 1
ATOM 2254 C CA . VAL B 1 136 ? 3.188 -1.204 -17.125 1 97.19 136 VAL B CA 1
ATOM 2255 C C . VAL B 1 136 ? 2.812 -2.314 -18.094 1 97.19 136 VAL B C 1
ATOM 2257 O O . VAL B 1 136 ? 1.642 -2.465 -18.453 1 97.19 136 VAL B O 1
ATOM 2260 N N . GLU B 1 137 ? 3.779 -3.051 -18.547 1 97.19 137 GLU B N 1
ATOM 2261 C CA . GLU B 1 137 ? 3.5 -4.195 -19.406 1 97.19 137 GLU B CA 1
ATOM 2262 C C . GLU B 1 137 ? 2.908 -5.355 -18.609 1 97.19 137 GLU B C 1
ATOM 2264 O O . GLU B 1 137 ? 3.547 -5.871 -17.688 1 97.19 137 GLU B O 1
ATOM 2269 N N . VAL B 1 138 ? 1.703 -5.773 -18.969 1 96.12 138 VAL B N 1
ATOM 2270 C CA . VAL B 1 138 ? 1.001 -6.832 -18.25 1 96.12 138 VAL B CA 1
ATOM 2271 C C . VAL B 1 138 ? 0.823 -8.047 -19.156 1 96.12 138 VAL B C 1
ATOM 2273 O O . VAL B 1 138 ? 0.31 -7.922 -20.281 1 96.12 138 VAL B O 1
ATOM 2276 N N . ARG B 1 139 ? 1.261 -9.188 -18.625 1 93.88 139 ARG B N 1
ATOM 2277 C CA . ARG B 1 139 ? 1.109 -10.414 -19.406 1 93.88 139 ARG B CA 1
ATOM 2278 C C . ARG B 1 139 ? 0.774 -11.602 -18.516 1 93.88 139 ARG B C 1
ATOM 2280 O O . ARG B 1 139 ? 1.235 -11.672 -17.375 1 93.88 139 ARG B O 1
ATOM 2287 N N . LYS B 1 140 ? 0.024 -12.484 -19.062 1 92.38 140 LYS B N 1
ATOM 2288 C CA . LYS B 1 140 ? -0.149 -13.781 -18.422 1 92.38 140 LYS B CA 1
ATOM 2289 C C . LYS B 1 140 ? 1.121 -14.617 -18.516 1 92.38 140 LYS B C 1
ATOM 2291 O O . LYS B 1 140 ? 1.743 -14.688 -19.578 1 92.38 140 LYS B O 1
ATOM 2296 N N . HIS B 1 141 ? 1.435 -15.172 -17.359 1 89.88 141 HIS B N 1
ATOM 2297 C CA . HIS B 1 141 ? 2.609 -16.031 -17.391 1 89.88 141 HIS B CA 1
ATOM 2298 C C . HIS B 1 141 ? 2.312 -17.344 -18.109 1 89.88 141 HIS B C 1
ATOM 2300 O O . HIS B 1 141 ? 1.29 -17.984 -17.844 1 89.88 141 HIS B O 1
ATOM 2306 N N . GLN B 1 142 ? 3.166 -17.703 -19.016 1 84.5 142 GLN B N 1
ATOM 2307 C CA . GLN B 1 142 ? 3.092 -18.969 -19.719 1 84.5 142 GLN B CA 1
ATOM 2308 C C . GLN B 1 142 ? 4.168 -19.938 -19.219 1 84.5 142 GLN B C 1
ATOM 2310 O O . GLN B 1 142 ? 5.332 -19.828 -19.609 1 84.5 142 GLN B O 1
ATOM 2315 N N . PRO B 1 143 ? 3.709 -20.844 -18.344 1 76.44 143 PRO B N 1
ATOM 2316 C CA . PRO B 1 143 ? 4.734 -21.734 -17.797 1 76.44 143 PRO B CA 1
ATOM 2317 C C . PRO B 1 143 ? 5.379 -22.625 -18.859 1 76.44 143 PRO B C 1
ATOM 2319 O O . PRO B 1 143 ? 4.707 -23.062 -19.797 1 76.44 143 PRO B O 1
ATOM 2322 N N . GLN B 1 144 ? 6.625 -22.688 -18.844 1 69.31 144 GLN B N 1
ATOM 2323 C CA . GLN B 1 144 ? 7.336 -23.625 -19.719 1 69.31 144 GLN B CA 1
ATOM 2324 C C . GLN B 1 144 ? 7.199 -25.062 -19.219 1 69.31 144 GLN B C 1
ATOM 2326 O O . GLN B 1 144 ? 7.234 -26 -20.016 1 69.31 144 GLN B O 1
ATOM 2331 N N . MET B 1 145 ? 7.066 -25.234 -17.938 1 70.12 145 MET B N 1
ATOM 2332 C CA . MET B 1 145 ? 6.855 -26.516 -17.281 1 70.12 145 MET B CA 1
ATOM 2333 C C . MET B 1 145 ? 5.617 -26.469 -16.391 1 70.12 145 MET B C 1
ATOM 2335 O O . MET B 1 145 ? 5.281 -25.422 -15.836 1 70.12 145 MET B O 1
ATOM 2339 N N . ASP B 1 146 ? 4.949 -27.625 -16.391 1 70.81 146 ASP B N 1
ATOM 2340 C CA . ASP B 1 146 ? 3.711 -27.672 -15.625 1 70.81 146 ASP B CA 1
ATOM 2341 C C . ASP B 1 146 ? 4 -27.859 -14.141 1 70.81 146 ASP B C 1
ATOM 2343 O O . ASP B 1 146 ? 3.139 -27.609 -13.297 1 70.81 146 ASP B O 1
ATOM 2347 N N . GLN B 1 147 ? 5.121 -28.453 -13.859 1 72.69 147 GLN B N 1
ATOM 2348 C CA . GLN B 1 147 ? 5.469 -28.734 -12.469 1 72.69 147 GLN B CA 1
ATOM 2349 C C . GLN B 1 147 ? 6.977 -28.672 -12.258 1 72.69 147 GLN B C 1
ATOM 2351 O O . GLN B 1 147 ? 7.75 -28.891 -13.188 1 72.69 147 GLN B O 1
ATOM 2356 N N . ILE B 1 148 ? 7.328 -28.016 -11.211 1 66.62 148 ILE B N 1
ATOM 2357 C CA . ILE B 1 148 ? 8.711 -28.094 -10.766 1 66.62 148 ILE B CA 1
ATOM 2358 C C . ILE B 1 148 ? 8.789 -28.922 -9.477 1 66.62 148 ILE B C 1
ATOM 2360 O O . ILE B 1 148 ? 8.172 -28.578 -8.477 1 66.62 148 ILE B O 1
ATOM 2364 N N . LEU B 1 149 ? 9.398 -30.172 -9.508 1 67.81 149 LEU B N 1
ATOM 2365 C CA . LEU B 1 149 ? 9.594 -31.016 -8.336 1 67.81 149 LEU B CA 1
ATOM 2366 C C . LEU B 1 149 ? 10.953 -30.75 -7.699 1 67.81 149 LEU B C 1
ATOM 2368 O O . LEU B 1 149 ? 11.992 -30.891 -8.359 1 67.81 149 LEU B O 1
ATOM 2372 N N . LEU B 1 150 ? 10.898 -30.141 -6.543 1 61.38 150 LEU B N 1
ATOM 2373 C CA . LEU B 1 150 ? 12.125 -29.922 -5.785 1 61.38 150 LEU B CA 1
ATOM 2374 C C . LEU B 1 150 ? 12.367 -31.062 -4.801 1 61.38 150 LEU B C 1
ATOM 2376 O O . LEU B 1 150 ? 11.602 -31.25 -3.857 1 61.38 150 LEU B O 1
ATOM 2380 N N . LYS B 1 151 ? 13.352 -32.062 -5.059 1 66.44 151 LYS B N 1
ATOM 2381 C CA . LYS B 1 151 ? 13.75 -33.125 -4.16 1 66.44 151 LYS B CA 1
ATOM 2382 C C . LYS B 1 151 ? 14.945 -32.719 -3.299 1 66.44 151 LYS B C 1
ATOM 2384 O O . LYS B 1 151 ? 16.047 -32.531 -3.809 1 66.44 151 LYS B O 1
ATOM 2389 N N . PHE B 1 152 ? 14.664 -32.375 -2.129 1 62.41 152 PHE B N 1
ATOM 2390 C CA . PHE B 1 152 ? 15.703 -31.875 -1.235 1 62.41 152 PHE B CA 1
ATOM 2391 C C . PHE B 1 152 ? 16.703 -32.969 -0.92 1 62.41 152 PHE B C 1
ATOM 2393 O O . PHE B 1 152 ? 17.891 -32.719 -0.7 1 62.41 152 PHE B O 1
ATOM 2400 N N . MET B 1 153 ? 16.234 -34.062 -0.788 1 61.19 153 MET B N 1
ATOM 2401 C CA . MET B 1 153 ? 17.172 -35.125 -0.42 1 61.19 153 MET B CA 1
ATOM 2402 C C . MET B 1 153 ? 18.125 -35.438 -1.565 1 61.19 153 MET B C 1
ATOM 2404 O O . MET B 1 153 ? 19.141 -36.125 -1.373 1 61.19 153 MET B O 1
ATOM 2408 N N . GLU B 1 154 ? 17.828 -35 -2.592 1 50.38 154 GLU B N 1
ATOM 2409 C CA . GLU B 1 154 ? 18.766 -35.406 -3.65 1 50.38 154 GLU B CA 1
ATOM 2410 C C . GLU B 1 154 ? 19.906 -34.375 -3.764 1 50.38 154 GLU B C 1
ATOM 2412 O O . GLU B 1 154 ? 20.812 -34.562 -4.574 1 50.38 154 GLU B O 1
ATOM 2417 N N . LEU B 1 155 ? 19.781 -33.312 -3.154 1 42.28 155 LEU B N 1
ATOM 2418 C CA . LEU B 1 155 ? 20.969 -32.469 -3.24 1 42.28 155 LEU B CA 1
ATOM 2419 C C . LEU B 1 155 ? 22.125 -33.094 -2.438 1 42.28 155 LEU B C 1
ATOM 2421 O O . LEU B 1 155 ? 21.906 -33.688 -1.383 1 42.28 155 LEU B O 1
#

Nearest PDB structures (foldseek):
  2w4l-assembly1_E  TM=9.456E-01  e=1.601E-22  Homo sapiens
  2w4l-assembly1_F  TM=9.610E-01  e=8.208E-22  Homo sapiens
  2w4l-assembly1_B  TM=9.504E-01  e=5.193E-22  Homo sapiens
  2w4l-assembly1_C  TM=9.351E-01  e=1.022E-18  Homo sapiens
  2w4l-assembly1_D  TM=8.923E-01  e=4.662E-19  Homo sapiens

Organism: Gossypium tomentosum (NCBI:txid34277)

InterPro domains:
  IPR002125 Cytidine and deoxycytidylate deaminase domain [PF00383] (1-105)
  IPR002125 Cytidine and deoxycytidylate deaminase domain [PS51747] (1-138)
  IPR015517 Deoxycytidylate deaminase-related [PTHR11086] (1-153)
  IPR016192 APOBEC/CMP deaminase, zinc-binding [PS00903] (67-100)
  IPR016193 Cytidine deaminase-like [SSF53927] (1-146)
  IPR016473 Deoxycytidylate deaminase [PIRSF006019] (1-145)
  IPR035105 Deoxycytidylate deaminase domain [cd01286] (1-102)

Secondary structure (DSSP, 8-state):
-HHHHHHHTT---SS---EEEEE-TTS-EEEEEE-BPPTT--TTTS---SS-SSS-GGGSSTTTPBPHHHHHHHT--S---TTEEEEEEE---HHHHHHHHHTTEEEEEEEE---TT-TT-HHHHHHHHHHHHTT-EEEE---S-S-----STT-/-HHHHHHHTT---SS---EEEEE-TTS-EEEEEE-BPPTT--TTTS---SS-SSS-GGGSSTTTPBPHHHHHHHT--S---TTEEEEEEE---HHHHHHHHHTTEEEEEEEE---TT-TT-HHHHHHHHHHHHTT-EEEE---S-S-----STT-

pLDDT: mean 89.7, std 12.76, range [41.97, 98.62]

Radius of gyration: 19.73 Å; Cα contacts (8 Å, |Δi|>4): 693; chains: 2; bounding box: 46×73×39 Å

Sequence (310 aa):
MAIAFLSAKRSKDPNRQVGACLVSQNGIILGIGYNGFPRGCSDDQLPWAKMSKSGDPLETKYPYVCHAEVNAILNTNHASAAGQRLYVTMFPCNECAKIIIQNAVRCLRSHIFYRKKTEYSTAYVASHKLLSMAGVEVRKHQPQMDQILLKFMELMAIAFLSAKRSKDPNRQVGACLVSQNGIILGIGYNGFPRGCSDDQLPWAKMSKSGDPLETKYPYVCHAEVNAILNTNHASAAGQRLYVTMFPCNECAKIIIQNAVRCLRSHIFYRKKTEYSTAYVASHKLLSMAGVEVRKHQPQMDQILLKFMEL